Protein AF-A0A8I1RLX4-F1 (afdb_monomer)

Secondary structure (DSSP, 8-state):
---------SEEE-TTS-EEE-GGGS--SS-HHHHHHHHHHHTSHHHHHHHHHHHHHHHHHHHHHHHHHHHHHHHHTTSS-HHHHHHHHHHHHHHHHHHT-HHHHHHHHHHHHHHHTS-TT--S--HHHHHHHHHHHHHHHH-HHHHHHHHHHHHHHHHHHHHHHHHHHHHHHS----PPP-PPPPPP-

pLDDT: mean 81.99, std 16.0, range [35.72, 97.81]

Structure (mmCIF, N/CA/C/O backbone):
data_AF-A0A8I1RLX4-F1
#
_entry.id   AF-A0A8I1RLX4-F1
#
loop_
_atom_site.group_PDB
_atom_site.id
_atom_site.type_symbol
_atom_site.label_atom_id
_atom_site.label_alt_id
_atom_site.label_comp_id
_atom_site.label_asym_id
_atom_site.label_entity_id
_atom_site.label_seq_id
_atom_site.pdbx_PDB_ins_code
_atom_site.Cartn_x
_atom_site.Cartn_y
_atom_site.Cartn_z
_atom_site.occupancy
_atom_site.B_iso_or_equiv
_atom_site.auth_seq_id
_atom_site.auth_comp_id
_atom_site.auth_asym_id
_atom_site.auth_atom_id
_atom_site.pdbx_PDB_model_num
ATOM 1 N N . MET A 1 1 ? 28.819 -46.323 26.328 1.00 40.78 1 MET A N 1
ATOM 2 C CA . MET A 1 1 ? 29.145 -44.936 25.945 1.00 40.78 1 MET A CA 1
ATOM 3 C C . MET A 1 1 ? 28.024 -44.387 25.073 1.00 40.78 1 MET A C 1
ATOM 5 O O . MET A 1 1 ? 28.066 -44.595 23.867 1.00 40.78 1 MET A O 1
ATOM 9 N N . PRO A 1 2 ? 26.977 -43.780 25.650 1.00 35.72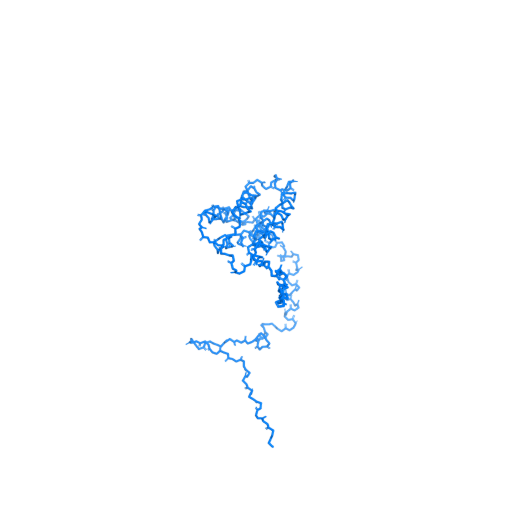 2 PRO A N 1
ATOM 10 C CA . PRO A 1 2 ? 26.036 -42.976 24.888 1.00 35.72 2 PRO A CA 1
ATOM 11 C C . PRO A 1 2 ? 26.499 -41.514 24.905 1.00 35.72 2 PRO A C 1
ATOM 13 O O . PRO A 1 2 ? 26.765 -40.957 25.968 1.00 35.72 2 PRO A O 1
ATOM 16 N N . GLY A 1 3 ? 26.645 -40.951 23.707 1.00 36.66 3 GLY A N 1
ATOM 17 C CA . GLY A 1 3 ? 27.154 -39.608 23.463 1.00 36.66 3 GLY A CA 1
ATOM 18 C C . GLY A 1 3 ? 26.350 -38.520 24.166 1.00 36.66 3 GLY A C 1
ATOM 19 O O . GLY A 1 3 ? 25.119 -38.565 24.243 1.00 36.66 3 GLY A O 1
ATOM 20 N N . GLU A 1 4 ? 27.097 -37.547 24.671 1.00 39.97 4 GLU A N 1
ATOM 21 C CA . GLU A 1 4 ? 26.618 -36.304 25.250 1.00 39.97 4 GLU A CA 1
ATOM 22 C C . GLU A 1 4 ? 25.692 -35.597 24.255 1.00 39.97 4 GLU A C 1
ATOM 24 O O . GLU A 1 4 ? 26.101 -35.141 23.187 1.00 39.97 4 GLU A O 1
ATOM 29 N N . ARG A 1 5 ? 24.406 -35.517 24.605 1.00 39.12 5 ARG A N 1
ATOM 30 C CA . ARG A 1 5 ? 23.501 -34.546 23.996 1.00 39.12 5 ARG A CA 1
ATOM 31 C C . ARG A 1 5 ? 23.905 -33.186 24.541 1.00 39.12 5 ARG A C 1
ATOM 33 O O . ARG A 1 5 ? 23.597 -32.877 25.688 1.00 39.12 5 ARG A O 1
ATOM 40 N N . ASN A 1 6 ? 24.613 -32.421 23.719 1.00 38.84 6 ASN A N 1
ATOM 41 C CA . ASN A 1 6 ? 24.927 -31.026 23.975 1.00 38.84 6 ASN A CA 1
ATOM 42 C C . ASN A 1 6 ? 23.599 -30.249 24.059 1.00 38.84 6 ASN A C 1
ATOM 44 O O . ASN A 1 6 ? 22.958 -29.975 23.044 1.00 38.84 6 ASN A O 1
ATOM 48 N N . GLN A 1 7 ? 23.124 -30.023 25.285 1.00 42.41 7 GLN A N 1
ATOM 49 C CA . GLN A 1 7 ? 21.950 -29.212 25.596 1.00 42.41 7 GLN A CA 1
ATOM 50 C C . GLN A 1 7 ? 22.369 -27.744 25.567 1.00 42.41 7 GLN A C 1
ATOM 52 O O . GLN A 1 7 ? 22.526 -27.125 26.611 1.00 42.41 7 GLN A O 1
ATOM 57 N N . ASP A 1 8 ? 22.570 -27.195 24.372 1.00 43.84 8 ASP A N 1
ATOM 58 C CA . ASP A 1 8 ? 22.750 -25.753 24.203 1.00 43.84 8 ASP A CA 1
ATOM 59 C C . ASP A 1 8 ? 21.394 -25.139 23.829 1.00 43.84 8 ASP A C 1
ATOM 61 O O . ASP A 1 8 ? 21.099 -24.798 22.682 1.00 43.84 8 ASP A O 1
ATOM 65 N N . ALA A 1 9 ? 20.487 -25.135 24.808 1.00 44.66 9 ALA A N 1
ATOM 66 C CA . ALA A 1 9 ? 19.156 -24.564 24.674 1.00 44.66 9 ALA A CA 1
ATOM 67 C C . ALA A 1 9 ? 19.211 -23.044 24.909 1.00 44.66 9 ALA A C 1
ATOM 69 O O . ALA A 1 9 ? 18.913 -22.555 25.990 1.00 44.66 9 ALA A O 1
ATOM 70 N N . GLY A 1 10 ? 19.549 -22.306 23.851 1.00 48.69 10 GLY A N 1
ATOM 71 C CA . GLY A 1 10 ? 18.685 -21.214 23.393 1.00 48.69 10 GLY A CA 1
ATOM 72 C C . GLY A 1 10 ? 18.678 -19.881 24.148 1.00 48.69 10 GLY A C 1
ATOM 73 O O . GLY A 1 10 ? 17.627 -19.247 24.181 1.00 48.69 10 GLY A O 1
ATOM 74 N N . GLU A 1 11 ? 19.811 -19.399 24.660 1.00 53.16 11 GLU A N 1
ATOM 75 C CA . GLU A 1 11 ? 19.980 -17.975 24.995 1.00 53.16 11 GLU A CA 1
ATOM 76 C C . GLU A 1 11 ? 21.195 -17.402 24.264 1.00 53.16 11 GLU A C 1
ATOM 78 O O . GLU A 1 11 ? 22.344 -17.544 24.682 1.00 53.16 11 GLU A O 1
ATOM 83 N N . ARG A 1 12 ? 20.958 -16.727 23.134 1.00 57.16 12 ARG A N 1
ATOM 84 C CA . ARG A 1 12 ? 22.023 -15.978 22.459 1.00 57.16 12 ARG A CA 1
ATOM 85 C C . ARG A 1 12 ? 22.148 -14.618 23.138 1.00 57.16 12 ARG A C 1
ATOM 87 O O . ARG A 1 12 ? 21.340 -13.726 22.874 1.00 57.16 12 ARG A O 1
ATOM 94 N N . LEU A 1 13 ? 23.143 -14.463 24.011 1.00 61.62 13 LEU A N 1
ATOM 95 C CA . LEU A 1 13 ? 23.475 -13.161 24.587 1.00 61.62 13 LEU A CA 1
ATOM 96 C C . LEU A 1 13 ? 24.024 -12.219 23.508 1.00 61.62 13 LEU A C 1
ATOM 98 O O . LEU A 1 13 ? 24.960 -12.538 22.773 1.00 61.62 13 LEU A O 1
ATOM 102 N N . LEU A 1 14 ? 23.427 -11.038 23.430 1.00 71.12 14 LEU A N 1
ATOM 103 C CA . LEU A 1 14 ? 23.900 -9.902 22.664 1.00 71.12 14 LEU A CA 1
ATOM 104 C C . LEU A 1 14 ? 25.072 -9.221 23.398 1.00 71.12 14 LEU A C 1
ATOM 106 O O . LEU A 1 14 ? 25.178 -9.316 24.623 1.00 71.12 14 LEU A O 1
ATOM 110 N N . PRO A 1 15 ? 25.932 -8.469 22.684 1.00 72.25 15 PRO A N 1
ATOM 111 C CA . PRO A 1 15 ? 27.113 -7.807 23.258 1.00 72.25 15 PRO A CA 1
ATOM 112 C C . PRO A 1 15 ? 26.820 -6.817 24.398 1.00 72.25 15 PRO A C 1
ATOM 114 O O . PRO A 1 15 ? 27.727 -6.422 25.122 1.00 72.25 15 PRO A O 1
ATOM 117 N N . ASN A 1 16 ? 25.564 -6.396 24.551 1.00 75.31 16 ASN A N 1
ATOM 118 C CA . ASN A 1 16 ? 25.091 -5.497 25.603 1.00 75.31 16 ASN A CA 1
ATOM 119 C C . ASN A 1 16 ? 24.530 -6.235 26.837 1.00 75.31 16 ASN A C 1
ATOM 121 O O . ASN A 1 16 ? 23.963 -5.589 27.715 1.00 75.31 16 ASN A O 1
ATOM 125 N N . GLY A 1 17 ? 24.644 -7.565 26.897 1.00 75.62 17 GLY A N 1
ATOM 126 C CA . GLY A 1 17 ? 24.129 -8.380 27.999 1.00 75.62 17 GLY A CA 1
ATOM 127 C C . GLY A 1 17 ? 22.640 -8.734 27.903 1.00 75.62 17 GLY A C 1
ATOM 128 O O . GLY A 1 17 ? 22.126 -9.390 28.804 1.00 75.62 17 GLY A O 1
ATOM 129 N N . ALA A 1 18 ? 21.936 -8.338 26.836 1.00 73.44 18 ALA A N 1
ATOM 130 C CA . ALA A 1 18 ? 20.559 -8.769 26.594 1.00 73.44 18 ALA A CA 1
ATOM 131 C C . ALA A 1 18 ? 20.530 -10.170 25.964 1.00 73.44 18 ALA A C 1
ATOM 133 O O . ALA A 1 18 ? 21.302 -10.442 25.051 1.00 73.44 18 ALA A O 1
ATOM 134 N N . ALA A 1 19 ? 19.631 -11.052 26.397 1.00 75.31 19 ALA A N 1
ATOM 135 C CA . ALA A 1 19 ? 19.450 -12.367 25.781 1.00 75.31 19 ALA A CA 1
ATOM 136 C C . ALA A 1 19 ? 18.321 -12.335 24.741 1.00 75.31 19 ALA A C 1
ATOM 138 O O . ALA A 1 19 ? 17.243 -11.795 25.001 1.00 75.31 19 ALA A O 1
ATOM 139 N N . ILE A 1 20 ? 18.551 -12.925 23.564 1.00 76.25 20 ILE A N 1
ATOM 140 C CA . ILE A 1 20 ? 17.462 -13.247 22.636 1.00 76.25 20 ILE A CA 1
ATOM 141 C C . ILE A 1 20 ? 16.772 -14.501 23.165 1.00 76.25 20 ILE A C 1
ATOM 143 O O . ILE A 1 20 ? 17.358 -15.584 23.154 1.00 76.25 20 ILE A O 1
ATOM 147 N N . ILE A 1 21 ? 15.530 -14.334 23.610 1.00 76.81 21 ILE A N 1
ATOM 148 C CA . ILE A 1 21 ? 14.678 -15.421 24.084 1.00 76.81 21 ILE A CA 1
ATOM 149 C C . ILE A 1 21 ? 13.987 -16.044 22.867 1.00 76.81 21 ILE A C 1
ATOM 151 O O . ILE A 1 21 ? 13.356 -15.334 22.080 1.00 76.81 21 ILE A O 1
ATOM 155 N N . ALA A 1 22 ? 14.110 -17.362 22.696 1.00 77.81 22 ALA A N 1
ATOM 156 C CA . ALA A 1 22 ? 13.351 -18.095 21.682 1.00 77.81 22 ALA A CA 1
ATOM 157 C C . ALA A 1 22 ? 11.836 -17.906 21.901 1.00 77.81 22 ALA A C 1
ATOM 159 O O . ALA A 1 22 ? 11.392 -17.741 23.037 1.00 77.81 22 ALA A O 1
ATOM 160 N N . ALA A 1 23 ? 11.029 -17.917 20.837 1.00 74.62 23 ALA A N 1
ATOM 161 C CA . ALA A 1 23 ? 9.599 -17.595 20.932 1.00 74.62 23 ALA A CA 1
ATOM 162 C C . AL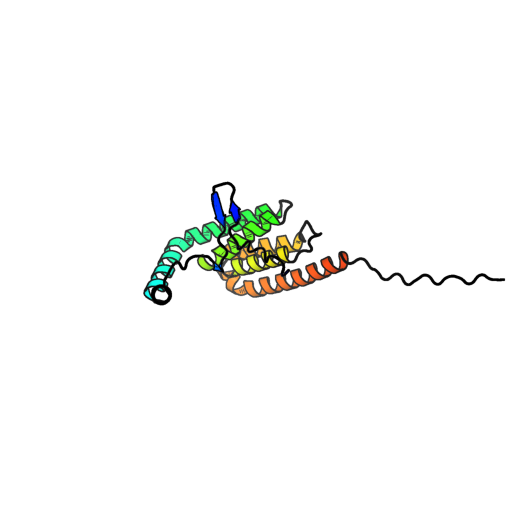A A 1 23 ? 8.855 -18.513 21.922 1.00 74.62 23 ALA A C 1
ATOM 164 O O . ALA A 1 23 ? 7.997 -18.057 22.673 1.00 74.62 23 ALA A O 1
ATOM 165 N N . GLU A 1 24 ? 9.245 -19.785 21.965 1.00 77.94 24 GLU A N 1
ATOM 166 C CA . GLU A 1 24 ? 8.772 -20.819 22.886 1.00 77.94 24 GLU A CA 1
ATOM 167 C C . GLU A 1 24 ? 9.139 -20.575 24.359 1.00 77.94 24 GLU A C 1
ATOM 169 O O . GLU A 1 24 ? 8.440 -21.053 25.250 1.00 77.94 24 GLU A O 1
ATOM 174 N N . ASN A 1 25 ? 10.196 -19.803 24.612 1.00 81.69 25 ASN A N 1
ATOM 175 C CA . ASN A 1 25 ? 10.686 -19.456 25.946 1.00 81.69 25 ASN A CA 1
ATOM 176 C C . ASN A 1 25 ? 10.258 -18.045 26.367 1.00 81.69 25 ASN A C 1
ATOM 178 O O . ASN A 1 25 ? 10.573 -17.603 27.473 1.00 81.69 25 ASN A O 1
ATOM 182 N N . CYS A 1 26 ? 9.559 -17.319 25.490 1.00 76.75 26 CYS A N 1
ATOM 183 C CA . CYS A 1 26 ? 9.062 -15.992 25.798 1.00 76.75 26 CYS A CA 1
ATOM 184 C C . CYS A 1 26 ? 8.010 -16.108 26.913 1.00 76.75 26 CYS A C 1
ATOM 186 O O . CYS A 1 26 ? 7.010 -16.816 26.739 1.00 76.75 26 CYS A O 1
ATOM 188 N N . PRO A 1 27 ? 8.211 -15.455 28.071 1.00 79.38 27 PRO A N 1
ATOM 189 C CA . PRO A 1 27 ? 7.268 -15.557 29.170 1.00 79.38 27 PRO A CA 1
ATOM 190 C C . PRO A 1 27 ? 5.904 -15.026 28.728 1.00 79.38 27 PRO A C 1
ATOM 192 O O . PRO A 1 27 ? 5.799 -13.968 28.103 1.00 79.38 27 PRO A O 1
ATOM 195 N N . ALA A 1 28 ? 4.845 -15.765 29.061 1.00 79.50 28 ALA A N 1
ATOM 196 C CA . ALA A 1 28 ? 3.489 -15.348 28.742 1.00 79.50 28 ALA A CA 1
ATOM 197 C C . ALA A 1 28 ? 3.195 -13.994 29.409 1.00 79.50 28 ALA A C 1
ATOM 199 O O . ALA A 1 28 ? 3.141 -13.896 30.633 1.00 79.50 28 ALA A O 1
ATOM 200 N N . LEU A 1 29 ? 2.993 -12.956 28.591 1.00 85.38 29 LEU A N 1
ATOM 201 C CA . LEU A 1 29 ? 2.698 -11.597 29.066 1.00 85.38 29 LEU A CA 1
ATOM 202 C C . LEU A 1 29 ? 1.330 -11.494 29.753 1.00 85.38 29 LEU A C 1
ATOM 204 O O . LEU A 1 29 ? 1.101 -10.571 30.527 1.00 85.38 29 LEU A O 1
ATOM 208 N N . LEU A 1 30 ? 0.421 -12.422 29.445 1.00 89.31 30 LEU A N 1
ATOM 209 C CA . LEU A 1 30 ? -0.923 -12.511 30.003 1.00 89.31 30 LEU A CA 1
ATOM 210 C C . LEU A 1 30 ? -1.235 -13.969 30.331 1.00 89.31 30 LEU A C 1
ATOM 212 O O . LEU A 1 30 ? -0.900 -14.881 29.568 1.00 89.31 30 LEU A O 1
ATOM 216 N N . THR A 1 31 ? -1.954 -14.195 31.425 1.00 91.88 31 THR A N 1
ATOM 217 C CA . THR A 1 31 ? -2.560 -15.500 31.697 1.00 91.88 31 THR A CA 1
ATOM 218 C C . THR A 1 31 ? -3.626 -15.835 30.642 1.00 91.88 31 THR A C 1
ATOM 220 O O . THR A 1 31 ? -4.195 -14.937 30.013 1.00 91.88 31 THR A O 1
ATOM 223 N N . PRO A 1 32 ? -4.004 -17.118 30.466 1.00 90.94 32 PRO A N 1
ATOM 224 C CA . PRO A 1 32 ? -5.066 -17.489 29.527 1.00 90.94 32 PRO A CA 1
ATOM 225 C C . PRO A 1 32 ? -6.409 -16.790 29.792 1.00 90.94 32 PRO A C 1
ATOM 227 O O . PRO A 1 32 ? -7.178 -16.544 28.863 1.00 90.94 32 PRO A O 1
ATOM 230 N N . ALA A 1 33 ? -6.717 -16.476 31.054 1.00 91.38 33 ALA A N 1
ATOM 231 C CA . ALA A 1 33 ? -7.931 -15.751 31.417 1.00 91.38 33 ALA A CA 1
ATOM 232 C C . ALA A 1 33 ? -7.850 -14.270 31.017 1.00 91.38 33 ALA A C 1
ATOM 234 O O . ALA A 1 33 ? -8.783 -13.758 30.395 1.00 91.38 33 ALA A O 1
ATOM 235 N N . GLU A 1 34 ? -6.725 -13.612 31.300 1.00 93.81 34 GLU A N 1
ATOM 236 C CA . GLU A 1 34 ? -6.478 -12.221 30.907 1.00 93.81 34 GLU A CA 1
ATOM 237 C C . GLU A 1 34 ? -6.428 -12.066 29.389 1.00 93.81 34 GLU A C 1
ATOM 239 O O . GLU A 1 34 ? -7.037 -11.145 28.856 1.00 93.81 34 GLU A O 1
ATOM 244 N N . ALA A 1 35 ? -5.801 -13.002 28.673 1.00 92.06 35 ALA A N 1
ATOM 245 C CA . ALA A 1 35 ? -5.772 -13.005 27.214 1.00 92.06 35 ALA A CA 1
ATOM 246 C C . ALA A 1 35 ? -7.186 -13.092 26.617 1.00 92.06 35 ALA A C 1
ATOM 248 O O . ALA A 1 35 ? -7.522 -12.339 25.702 1.00 92.06 35 ALA A O 1
ATOM 249 N N . ARG A 1 36 ? -8.056 -13.960 27.161 1.00 92.94 36 ARG A N 1
ATOM 250 C CA . ARG A 1 36 ? -9.467 -14.042 26.738 1.00 92.94 36 ARG A CA 1
ATOM 251 C C . ARG A 1 36 ? -10.228 -12.752 27.023 1.00 92.94 36 ARG A C 1
ATOM 253 O O . ARG A 1 36 ? -10.984 -12.297 26.166 1.00 92.94 36 ARG A O 1
ATOM 260 N N . HIS A 1 37 ? -10.032 -12.172 28.205 1.00 93.25 37 HIS A N 1
ATOM 261 C CA . HIS A 1 37 ? -10.670 -10.914 28.582 1.00 93.25 37 HIS A CA 1
ATOM 262 C C . HIS A 1 37 ? -10.211 -9.760 27.680 1.00 93.25 37 HIS A C 1
ATOM 264 O O . HIS A 1 37 ? -11.037 -9.051 27.110 1.00 93.25 37 HIS A O 1
ATOM 270 N N . PHE A 1 38 ? -8.905 -9.628 27.462 1.00 92.62 38 PHE A N 1
ATOM 271 C CA . PHE A 1 38 ? -8.319 -8.627 26.579 1.00 92.62 38 PHE A CA 1
ATOM 272 C C . PHE A 1 38 ? -8.796 -8.791 25.129 1.00 92.62 38 PHE A C 1
ATOM 274 O O . PHE A 1 38 ? -9.231 -7.825 24.506 1.00 92.62 38 PHE A O 1
ATOM 281 N N . ALA A 1 39 ? -8.836 -10.021 24.611 1.00 91.56 39 ALA A N 1
ATOM 282 C CA . ALA A 1 39 ? -9.390 -10.304 23.288 1.00 91.56 39 ALA A CA 1
ATOM 283 C C . ALA A 1 39 ? -10.892 -9.975 23.182 1.00 91.56 39 ALA A C 1
ATOM 285 O O . ALA A 1 39 ? -11.374 -9.637 22.101 1.00 91.56 39 ALA A O 1
ATOM 286 N N . ALA A 1 40 ? -11.659 -10.086 24.271 1.00 93.38 40 ALA A N 1
ATOM 287 C CA . ALA A 1 40 ? -13.051 -9.640 24.307 1.00 93.38 40 ALA A CA 1
ATOM 288 C C . ALA A 1 40 ? -13.156 -8.105 24.308 1.00 93.38 40 ALA A C 1
ATOM 290 O O . ALA A 1 40 ? -13.987 -7.558 23.588 1.00 93.38 40 ALA A O 1
ATOM 291 N N . LEU A 1 41 ? -12.277 -7.406 25.038 1.00 93.25 41 LEU A N 1
ATOM 292 C CA . LEU A 1 41 ? -12.199 -5.942 25.020 1.00 93.25 41 LEU A CA 1
ATOM 293 C C . LEU A 1 41 ? -11.845 -5.405 23.630 1.00 93.25 41 LEU A C 1
ATOM 295 O O . LEU A 1 41 ? -12.508 -4.484 23.158 1.00 93.25 41 LEU A O 1
ATOM 299 N N . LEU A 1 42 ? -10.857 -5.996 22.951 1.00 91.56 42 LEU A N 1
ATOM 300 C CA . LEU A 1 42 ? -10.466 -5.602 21.591 1.00 91.56 42 LEU A CA 1
ATOM 301 C C . LEU A 1 42 ? -11.594 -5.794 20.570 1.00 91.56 42 LEU A C 1
ATOM 303 O O . LEU A 1 42 ? -11.726 -4.997 19.648 1.00 91.56 42 LEU A O 1
ATOM 307 N N . ARG A 1 43 ? -12.429 -6.823 20.753 1.00 93.25 43 ARG A N 1
ATOM 308 C CA . ARG A 1 43 ? -13.597 -7.100 19.900 1.00 93.25 43 ARG A CA 1
ATOM 309 C C . ARG A 1 43 ? -14.857 -6.343 20.322 1.00 93.25 43 ARG A C 1
ATOM 311 O O . ARG A 1 43 ? -15.902 -6.520 19.703 1.00 93.25 43 ARG A O 1
ATOM 318 N N . SER A 1 44 ? -14.790 -5.540 21.383 1.00 94.88 44 SER A N 1
ATOM 319 C CA . SER A 1 44 ? -15.946 -4.782 21.850 1.00 94.88 44 SER A CA 1
ATOM 320 C C . SER A 1 44 ? -16.284 -3.642 20.894 1.00 94.88 44 SER A C 1
ATOM 322 O O . SER A 1 44 ? -15.406 -2.977 20.343 1.00 94.88 44 SER A O 1
ATOM 324 N N . GLU A 1 45 ? -17.575 -3.355 20.778 1.00 94.00 45 GLU A N 1
ATOM 325 C CA . GLU A 1 45 ? -18.079 -2.231 19.989 1.00 94.00 45 GLU A CA 1
ATOM 326 C C . GLU A 1 45 ? -17.483 -0.889 20.448 1.00 94.00 45 GLU A C 1
ATOM 328 O O . GLU A 1 45 ? -17.106 -0.044 19.641 1.00 94.00 45 GLU A O 1
ATOM 333 N N . ALA A 1 46 ? -17.292 -0.720 21.759 1.00 91.94 46 ALA A N 1
ATOM 334 C CA . ALA A 1 46 ? -16.644 0.462 22.316 1.00 91.94 46 ALA A CA 1
ATOM 335 C C . ALA A 1 46 ? -15.182 0.613 21.855 1.00 91.94 46 ALA A C 1
ATOM 337 O O . ALA A 1 46 ? -14.724 1.733 21.626 1.00 91.94 46 ALA A O 1
ATOM 338 N N . ALA A 1 47 ? -14.432 -0.487 21.724 1.00 91.12 47 ALA A N 1
ATOM 339 C CA . ALA A 1 47 ? -13.076 -0.446 21.183 1.00 91.12 47 ALA A CA 1
ATOM 340 C C . ALA A 1 47 ? -13.077 -0.104 19.688 1.00 91.12 47 ALA A C 1
ATOM 342 O O . ALA A 1 47 ? -12.290 0.751 19.281 1.00 91.12 47 ALA A O 1
ATOM 343 N N . ARG A 1 48 ? -14.002 -0.684 18.909 1.00 90.06 48 ARG A N 1
ATOM 344 C CA . ARG A 1 48 ? -14.196 -0.360 17.488 1.00 90.06 48 ARG A CA 1
ATOM 345 C C . ARG A 1 48 ? -14.471 1.131 17.285 1.00 90.06 48 ARG A C 1
ATOM 347 O O . ARG A 1 48 ? -13.702 1.794 16.597 1.00 90.06 48 ARG A O 1
ATOM 354 N N . MET A 1 49 ? -15.481 1.679 17.967 1.00 91.75 49 MET A N 1
ATOM 355 C CA . MET A 1 49 ? -15.834 3.102 17.868 1.00 91.75 49 MET A CA 1
ATOM 356 C C . MET A 1 49 ? -14.682 4.025 18.278 1.00 91.75 49 MET A C 1
ATOM 358 O O . MET A 1 49 ? -14.439 5.042 17.633 1.00 91.75 49 MET A O 1
ATOM 362 N N . ARG A 1 50 ? -13.940 3.687 19.343 1.00 90.56 50 ARG A N 1
ATOM 363 C CA . ARG A 1 50 ? -12.753 4.466 19.733 1.00 90.56 50 ARG A CA 1
ATOM 364 C C . ARG A 1 50 ? -11.688 4.454 18.641 1.00 90.56 50 ARG A C 1
ATOM 366 O O . ARG A 1 50 ? -11.142 5.511 18.340 1.00 90.56 50 ARG A O 1
ATOM 373 N N . GLY A 1 51 ? -11.412 3.289 18.055 1.00 87.06 51 GLY A N 1
ATOM 374 C CA . GLY A 1 51 ? -10.478 3.158 16.938 1.00 87.06 51 GLY A CA 1
ATOM 375 C C . GLY A 1 51 ? -10.903 4.007 15.741 1.00 87.06 51 GLY A C 1
ATOM 376 O O . GLY A 1 51 ? -10.115 4.812 15.252 1.00 87.06 51 GLY A O 1
ATOM 377 N N . GLU A 1 52 ? -12.167 3.903 15.335 1.00 87.19 52 GLU A N 1
ATOM 378 C CA . GLU A 1 52 ? -12.733 4.675 14.222 1.00 87.19 52 GLU A CA 1
ATOM 379 C C . GLU A 1 52 ? -12.653 6.182 14.461 1.00 87.19 52 GLU A C 1
ATOM 381 O O . GLU A 1 52 ? -12.219 6.915 13.576 1.00 87.19 52 GLU A O 1
ATOM 386 N N . ASN A 1 53 ? -12.974 6.649 15.670 1.00 89.19 53 ASN A N 1
ATOM 387 C CA . ASN A 1 53 ? -12.879 8.066 16.021 1.00 89.19 53 ASN A CA 1
ATOM 388 C C . ASN A 1 53 ? -11.437 8.585 15.967 1.00 89.19 53 ASN A C 1
ATOM 390 O O . ASN A 1 53 ? -11.200 9.693 15.489 1.00 89.19 53 ASN A O 1
ATOM 394 N N . ILE A 1 54 ? -10.465 7.794 16.436 1.00 88.94 54 ILE A N 1
ATOM 395 C CA . ILE A 1 54 ? -9.045 8.164 16.373 1.00 88.94 54 ILE A CA 1
ATOM 396 C C . ILE A 1 54 ? -8.580 8.243 14.917 1.00 88.94 54 ILE A C 1
ATOM 398 O O . ILE A 1 54 ? -7.942 9.225 14.538 1.00 88.94 54 ILE A O 1
ATOM 402 N N . VAL A 1 55 ? -8.917 7.244 14.096 1.00 85.06 55 VAL A N 1
ATOM 403 C CA . VAL A 1 55 ? -8.560 7.228 12.669 1.00 85.06 55 VAL A CA 1
ATOM 404 C C . VAL A 1 55 ? -9.210 8.403 11.943 1.00 85.06 55 VAL A C 1
ATOM 406 O O . VAL A 1 55 ? -8.521 9.139 11.240 1.00 85.06 55 VAL A O 1
ATOM 409 N N . ALA A 1 56 ? -10.500 8.654 12.173 1.00 84.88 56 ALA A N 1
ATOM 410 C CA . ALA A 1 56 ? -11.216 9.783 11.588 1.00 84.88 56 ALA A CA 1
ATOM 411 C C . ALA A 1 56 ? -10.575 11.128 11.968 1.00 84.88 56 ALA A C 1
ATOM 413 O O . ALA A 1 56 ? -10.345 11.965 11.096 1.00 84.88 56 ALA A O 1
ATOM 414 N N . ALA A 1 57 ? -10.199 11.308 13.239 1.00 88.81 57 ALA A N 1
ATOM 415 C CA . ALA A 1 57 ? -9.523 12.515 13.719 1.00 88.81 57 ALA A CA 1
ATOM 416 C C . ALA A 1 57 ? -8.123 12.720 13.109 1.00 88.81 57 ALA A C 1
ATOM 418 O O . ALA A 1 57 ? -7.608 13.837 13.106 1.00 88.81 57 ALA A O 1
ATOM 419 N N . ARG A 1 58 ? -7.493 11.655 12.600 1.00 90.00 58 ARG A N 1
ATOM 420 C CA . ARG A 1 58 ? -6.157 11.683 11.982 1.00 90.00 58 ARG A CA 1
ATOM 421 C C . ARG A 1 58 ? -6.179 11.531 10.466 1.00 90.00 58 ARG A C 1
ATOM 423 O O . ARG A 1 58 ? -5.113 11.575 9.859 1.00 90.00 58 ARG A O 1
ATOM 430 N N . LYS A 1 59 ? -7.356 11.394 9.848 1.00 88.38 59 LYS A N 1
ATOM 431 C CA . LYS A 1 59 ? -7.502 11.080 8.420 1.00 88.38 59 LYS A CA 1
ATOM 432 C C . LYS A 1 59 ? -6.711 12.035 7.527 1.00 88.38 59 LYS A C 1
ATOM 434 O O . LYS A 1 59 ? -5.991 11.575 6.655 1.00 88.38 59 LYS A O 1
ATOM 439 N N . GLN A 1 60 ? -6.784 13.340 7.788 1.00 90.44 60 GLN A N 1
ATOM 440 C CA . GLN A 1 60 ? -6.050 14.338 7.006 1.00 90.44 60 GLN A CA 1
ATOM 441 C C . GLN A 1 60 ? -4.529 14.150 7.105 1.00 90.44 60 GLN A C 1
ATOM 443 O O . GLN A 1 60 ? -3.854 14.087 6.083 1.00 90.44 60 GLN A O 1
ATOM 448 N N . SER A 1 61 ? -3.994 13.983 8.318 1.00 93.69 61 SER A N 1
ATOM 449 C CA . SER A 1 61 ? -2.561 13.741 8.523 1.00 93.69 61 SER A CA 1
ATOM 450 C C . SER A 1 61 ? -2.098 12.417 7.908 1.00 93.69 61 SER A C 1
ATOM 452 O O . SER A 1 61 ? -0.984 12.332 7.406 1.00 93.69 61 SER A O 1
ATOM 454 N N . LEU A 1 62 ? -2.949 11.385 7.917 1.00 92.56 62 LEU A N 1
ATOM 455 C CA . LEU A 1 62 ? -2.671 10.109 7.250 1.00 92.56 62 LEU A CA 1
ATOM 456 C C . LEU A 1 62 ? -2.637 10.267 5.725 1.00 92.56 62 LEU A C 1
ATOM 458 O O . LEU A 1 62 ? -1.734 9.742 5.082 1.00 92.56 62 LEU A O 1
ATOM 462 N N . THR A 1 63 ? -3.577 11.020 5.149 1.00 94.12 63 THR A N 1
ATOM 463 C CA . THR A 1 63 ? -3.571 11.357 3.718 1.00 94.12 63 THR A CA 1
ATOM 464 C C . THR A 1 63 ? -2.307 12.123 3.337 1.00 94.12 63 THR A C 1
ATOM 466 O O . THR A 1 63 ? -1.659 11.779 2.353 1.00 94.12 63 THR A O 1
ATOM 469 N N . GLU A 1 64 ? -1.917 13.125 4.123 1.00 96.31 64 GLU A N 1
ATOM 470 C CA . GLU A 1 64 ? -0.686 13.892 3.901 1.00 96.31 64 GLU A CA 1
ATOM 471 C C . GLU A 1 64 ? 0.564 13.013 3.991 1.00 96.31 64 GLU A C 1
ATOM 473 O O . GLU A 1 64 ? 1.440 13.126 3.136 1.00 96.31 64 GLU A O 1
ATOM 478 N N . ALA A 1 65 ? 0.622 12.094 4.959 1.00 96.50 65 ALA A N 1
ATOM 479 C CA . ALA A 1 65 ? 1.711 11.127 5.066 1.00 96.50 65 ALA A CA 1
ATOM 480 C C . ALA A 1 65 ? 1.797 10.235 3.816 1.00 96.50 65 ALA A C 1
ATOM 482 O O . ALA A 1 65 ? 2.867 10.118 3.226 1.00 96.50 65 ALA A O 1
ATOM 483 N N . VAL A 1 66 ? 0.669 9.684 3.348 1.00 97.00 66 VAL A N 1
ATOM 484 C CA . VAL A 1 66 ? 0.626 8.885 2.110 1.00 97.00 66 VAL A CA 1
ATOM 485 C C . VAL A 1 66 ? 1.091 9.706 0.906 1.00 97.00 66 VAL A C 1
ATOM 487 O O . VAL A 1 66 ? 1.875 9.213 0.103 1.00 97.00 66 VAL A O 1
ATOM 490 N N . LEU A 1 67 ? 0.660 10.963 0.773 1.00 97.50 67 LEU A N 1
ATOM 491 C CA . LEU A 1 67 ? 1.099 11.839 -0.321 1.00 97.50 67 LEU A CA 1
ATOM 492 C C . LEU A 1 67 ? 2.592 12.198 -0.234 1.00 97.50 67 LEU A C 1
ATOM 494 O O . LEU A 1 67 ? 3.250 12.346 -1.269 1.00 97.50 67 LEU A O 1
ATOM 498 N N . GLY A 1 68 ? 3.133 12.311 0.980 1.00 97.62 68 GLY A N 1
ATOM 499 C CA . GLY A 1 68 ? 4.566 12.447 1.227 1.00 97.62 68 GLY A CA 1
ATOM 500 C C . GLY A 1 68 ? 5.341 11.234 0.718 1.00 97.62 68 GLY A C 1
ATOM 501 O O . GLY A 1 68 ? 6.284 11.393 -0.056 1.00 97.62 68 GLY A O 1
ATOM 502 N N . GLU A 1 69 ? 4.885 10.027 1.054 1.00 97.81 69 GLU A N 1
ATOM 503 C CA . GLU A 1 69 ? 5.485 8.781 0.565 1.00 97.81 69 GLU A CA 1
ATOM 504 C C . GLU A 1 69 ? 5.346 8.618 -0.955 1.00 97.81 69 GLU A C 1
ATOM 506 O O . GLU A 1 69 ? 6.288 8.190 -1.614 1.00 97.81 69 GLU A O 1
ATOM 511 N N . VAL A 1 70 ? 4.216 9.021 -1.548 1.00 97.25 70 VAL A N 1
ATOM 512 C CA . VAL A 1 70 ? 4.039 9.062 -3.014 1.00 97.25 70 VAL A CA 1
ATOM 513 C C . VAL A 1 70 ? 5.064 9.985 -3.660 1.00 97.25 70 VAL A C 1
ATOM 515 O O . VAL A 1 70 ? 5.664 9.628 -4.670 1.00 97.25 70 VAL A O 1
ATOM 518 N N . SER A 1 71 ? 5.293 11.156 -3.069 1.00 96.50 71 SER A N 1
ATOM 519 C CA . SER A 1 71 ? 6.306 12.087 -3.564 1.00 96.50 71 SER A CA 1
ATOM 520 C C . SER A 1 71 ? 7.702 11.470 -3.431 1.00 96.50 71 SER A C 1
ATOM 522 O O . SER A 1 71 ? 8.481 11.520 -4.377 1.00 96.50 71 SER A O 1
ATOM 524 N N . GLY A 1 72 ? 8.012 10.824 -2.302 1.00 95.56 72 GLY A N 1
ATOM 525 C CA . GLY A 1 72 ? 9.261 10.080 -2.113 1.00 95.56 72 GLY A CA 1
ATOM 526 C C . GLY A 1 72 ? 9.456 8.981 -3.160 1.00 95.56 72 GLY A C 1
ATOM 527 O O . GLY A 1 72 ? 10.520 8.889 -3.770 1.00 95.56 72 GLY A O 1
ATOM 528 N N . LEU A 1 73 ? 8.402 8.218 -3.454 1.00 95.31 73 LEU A N 1
ATOM 529 C CA . LEU A 1 73 ? 8.388 7.183 -4.484 1.00 95.31 73 LEU A CA 1
ATOM 530 C C . LEU A 1 73 ? 8.646 7.755 -5.890 1.00 95.31 73 LEU A C 1
ATOM 532 O O . LEU A 1 73 ? 9.424 7.184 -6.654 1.00 95.31 73 LEU A O 1
ATOM 536 N N . GLU A 1 74 ? 8.030 8.893 -6.219 1.00 94.69 74 GLU A N 1
ATOM 537 C CA . GLU A 1 74 ? 8.234 9.606 -7.487 1.00 94.69 74 GLU A CA 1
ATOM 538 C C . GLU A 1 74 ? 9.685 10.061 -7.672 1.00 94.69 74 GLU A C 1
ATOM 540 O O . GLU A 1 74 ? 10.195 9.984 -8.784 1.00 94.69 74 GLU A O 1
ATOM 545 N N . HIS A 1 75 ? 10.370 10.464 -6.599 1.00 92.50 75 HIS A N 1
ATOM 546 C CA . HIS A 1 75 ? 11.798 10.795 -6.647 1.00 92.50 75 HIS A CA 1
ATOM 547 C C . HIS A 1 75 ? 12.682 9.540 -6.679 1.00 92.50 75 HIS A C 1
ATOM 549 O O . HIS A 1 75 ? 13.706 9.515 -7.360 1.00 92.50 75 HIS A O 1
ATOM 555 N N . ALA A 1 76 ? 12.302 8.491 -5.946 1.00 90.25 76 ALA A N 1
ATOM 556 C CA . ALA A 1 76 ? 13.070 7.254 -5.839 1.00 90.25 76 ALA A CA 1
ATOM 557 C C . ALA A 1 76 ? 13.133 6.477 -7.160 1.00 90.25 76 ALA A C 1
ATOM 559 O O . ALA A 1 76 ? 14.114 5.780 -7.394 1.00 90.25 76 ALA A O 1
ATOM 560 N N . LYS A 1 77 ? 12.132 6.610 -8.039 1.00 86.38 77 LYS A N 1
ATOM 561 C CA . LYS A 1 77 ? 12.126 5.940 -9.352 1.00 86.38 77 LYS A CA 1
ATOM 562 C C . LYS A 1 77 ? 13.278 6.376 -10.263 1.00 86.38 77 LYS A C 1
ATOM 564 O O . LYS A 1 77 ? 13.710 5.597 -11.105 1.00 86.38 77 LYS A O 1
ATOM 569 N N . ASP A 1 78 ? 13.766 7.601 -10.075 1.00 83.62 78 ASP A N 1
ATOM 570 C CA . ASP A 1 78 ? 14.856 8.181 -10.861 1.00 83.62 78 ASP A CA 1
ATOM 571 C C . ASP A 1 78 ? 16.228 7.909 -10.209 1.00 83.62 78 ASP A C 1
ATOM 573 O O . ASP A 1 78 ? 17.276 8.190 -10.793 1.00 83.62 78 ASP A O 1
ATOM 577 N N . GLN A 1 79 ? 16.238 7.341 -8.998 1.00 76.88 79 GLN A N 1
ATOM 578 C CA . GLN A 1 79 ? 17.438 6.932 -8.279 1.00 76.88 79 GLN A CA 1
ATOM 579 C C . GLN A 1 79 ? 17.680 5.439 -8.526 1.00 76.88 79 GLN A C 1
ATOM 581 O O . GLN A 1 79 ? 16.807 4.604 -8.303 1.00 76.88 79 GLN A O 1
ATOM 586 N N . SER A 1 80 ? 18.877 5.076 -8.987 1.00 60.56 80 SER A N 1
ATOM 587 C CA . SER A 1 80 ? 19.232 3.679 -9.254 1.00 60.56 80 SER A CA 1
ATOM 588 C C . SER A 1 80 ? 19.210 2.844 -7.964 1.00 60.56 80 SER A C 1
ATOM 590 O O . SER A 1 80 ? 20.181 2.839 -7.210 1.00 60.56 80 SER A O 1
ATOM 592 N N . GLY A 1 81 ? 18.112 2.130 -7.696 1.00 70.94 81 GLY A N 1
ATOM 593 C CA . GLY A 1 81 ? 18.041 1.147 -6.611 1.00 70.94 81 GLY A CA 1
ATOM 594 C C . GLY A 1 81 ? 16.625 0.738 -6.193 1.00 70.94 81 GLY A C 1
ATOM 595 O O . GLY A 1 81 ? 15.768 1.570 -5.908 1.00 70.94 81 GLY A O 1
ATOM 596 N N . THR A 1 82 ? 16.397 -0.570 -6.052 1.00 83.38 82 THR A N 1
ATOM 597 C CA . THR A 1 82 ? 15.110 -1.151 -5.617 1.00 83.38 82 THR A CA 1
ATOM 598 C C . THR A 1 82 ? 14.756 -0.842 -4.163 1.00 83.38 82 THR A C 1
ATOM 600 O O . THR A 1 82 ? 13.580 -0.813 -3.812 1.00 83.38 82 THR A O 1
ATOM 603 N N . LYS A 1 83 ? 15.751 -0.576 -3.309 1.00 88.00 83 LYS A N 1
ATOM 604 C CA . LYS A 1 83 ? 15.554 -0.379 -1.865 1.00 88.00 83 LYS A CA 1
ATOM 605 C C . LYS A 1 83 ? 14.664 0.824 -1.539 1.00 88.00 83 LYS A C 1
ATOM 607 O O . LYS A 1 83 ? 13.779 0.711 -0.697 1.00 88.00 83 LYS A O 1
ATOM 612 N N . HIS A 1 84 ? 14.904 1.964 -2.185 1.00 90.31 84 HIS A N 1
ATOM 613 C CA . HIS A 1 84 ? 14.132 3.185 -1.931 1.00 90.31 84 HIS A CA 1
ATOM 614 C C . HIS A 1 84 ? 12.717 3.084 -2.505 1.00 90.31 84 HIS A C 1
ATOM 616 O O . HIS A 1 84 ? 11.760 3.451 -1.828 1.00 90.31 84 HIS A O 1
ATOM 622 N N . LEU A 1 85 ? 12.579 2.496 -3.700 1.00 91.81 85 LEU A N 1
ATOM 623 C CA . LEU A 1 85 ? 11.279 2.166 -4.287 1.00 91.81 85 LEU A CA 1
ATOM 624 C C . LEU A 1 85 ? 10.451 1.274 -3.357 1.00 91.81 85 LEU A C 1
ATOM 626 O O . LEU A 1 85 ? 9.295 1.580 -3.072 1.00 91.81 85 LEU A O 1
ATOM 630 N N . TYR A 1 86 ? 11.060 0.197 -2.855 1.00 93.62 86 TYR A N 1
ATOM 631 C CA . TYR A 1 86 ? 10.392 -0.738 -1.961 1.00 93.62 86 TYR A CA 1
ATOM 632 C C . TYR A 1 86 ? 9.980 -0.070 -0.649 1.00 93.62 86 TYR A C 1
ATOM 634 O O . TYR A 1 86 ? 8.847 -0.253 -0.219 1.00 93.62 86 TYR A O 1
ATOM 642 N N . ALA A 1 87 ? 10.860 0.727 -0.032 1.00 95.06 87 ALA A N 1
ATOM 643 C CA . ALA A 1 87 ? 10.567 1.407 1.229 1.00 95.06 87 ALA A CA 1
ATOM 644 C C . ALA A 1 87 ? 9.322 2.302 1.122 1.00 95.06 87 ALA A C 1
ATOM 646 O O . ALA A 1 87 ? 8.373 2.115 1.880 1.00 95.06 87 ALA A O 1
ATOM 647 N N . HIS A 1 88 ? 9.275 3.198 0.132 1.00 97.00 88 HIS A N 1
ATOM 648 C CA . HIS A 1 88 ? 8.124 4.087 -0.047 1.00 97.00 88 HIS A CA 1
ATOM 649 C C . HIS A 1 88 ? 6.848 3.319 -0.424 1.00 97.00 88 HIS A C 1
ATOM 651 O O . HIS A 1 88 ? 5.779 3.581 0.126 1.00 97.00 88 HIS A O 1
ATOM 657 N N . ALA A 1 89 ? 6.935 2.322 -1.313 1.00 96.69 89 ALA A N 1
ATOM 658 C CA . ALA A 1 89 ? 5.781 1.491 -1.664 1.00 96.69 89 ALA A CA 1
ATOM 659 C C . ALA A 1 89 ? 5.227 0.719 -0.447 1.00 96.69 89 ALA A C 1
ATOM 661 O O . ALA A 1 89 ? 4.010 0.611 -0.270 1.00 96.69 89 ALA A O 1
ATOM 662 N N . HIS A 1 90 ? 6.111 0.234 0.426 1.00 96.88 90 HIS A N 1
ATOM 663 C CA . HIS A 1 90 ? 5.744 -0.494 1.636 1.00 96.88 90 HIS A CA 1
ATOM 664 C C . HIS A 1 90 ? 5.007 0.393 2.646 1.00 96.88 90 HIS A C 1
ATOM 666 O O . HIS A 1 90 ? 3.985 -0.032 3.195 1.00 96.88 90 HIS A O 1
ATOM 672 N N . GLU A 1 91 ? 5.478 1.624 2.855 1.00 97.69 91 GLU A N 1
ATOM 673 C CA . GLU A 1 91 ? 4.814 2.596 3.732 1.00 97.69 91 GLU A CA 1
ATOM 674 C C . GLU A 1 91 ? 3.447 3.016 3.175 1.00 97.69 91 GLU A C 1
ATOM 676 O O . GLU A 1 91 ? 2.446 2.986 3.898 1.00 97.69 91 GLU A O 1
ATOM 681 N N . ILE A 1 92 ? 3.349 3.296 1.866 1.00 97.81 92 ILE A N 1
ATOM 682 C CA . ILE A 1 92 ? 2.066 3.600 1.204 1.00 97.81 92 ILE A CA 1
ATOM 683 C C . ILE A 1 92 ? 1.073 2.460 1.425 1.00 97.81 92 ILE A C 1
ATOM 685 O O . ILE A 1 92 ? -0.067 2.708 1.820 1.00 97.81 92 ILE A O 1
ATOM 689 N N . ARG A 1 93 ? 1.496 1.207 1.228 1.00 96.06 93 ARG A N 1
ATOM 690 C CA . ARG A 1 93 ? 0.656 0.028 1.477 1.00 96.06 93 ARG A CA 1
ATOM 691 C C . ARG A 1 93 ? 0.117 -0.007 2.911 1.00 96.06 93 ARG A C 1
ATOM 693 O O . ARG A 1 93 ? -1.062 -0.303 3.099 1.00 96.06 93 ARG A O 1
ATOM 700 N N . GLY A 1 94 ? 0.959 0.276 3.906 1.00 93.75 94 GLY A N 1
ATOM 701 C CA . GLY A 1 94 ? 0.578 0.239 5.321 1.00 93.75 94 GLY A CA 1
ATOM 702 C C . GLY A 1 94 ? -0.371 1.368 5.734 1.00 93.75 94 GLY A C 1
ATOM 703 O O . GLY A 1 94 ? -1.302 1.149 6.510 1.00 93.75 94 GLY A O 1
ATOM 704 N N . LEU A 1 95 ? -0.168 2.570 5.194 1.00 94.56 95 LEU A N 1
ATOM 705 C CA . LEU A 1 95 ? -0.897 3.774 5.605 1.00 94.56 95 LEU A CA 1
ATOM 706 C C . LEU A 1 95 ? -2.186 4.012 4.808 1.00 94.56 95 LEU A C 1
ATOM 708 O O . LEU A 1 95 ? -3.171 4.515 5.357 1.00 94.56 95 LEU A O 1
ATOM 712 N N . ALA A 1 96 ? -2.216 3.634 3.528 1.00 94.12 96 ALA A N 1
ATOM 713 C CA . ALA A 1 96 ? -3.293 3.999 2.608 1.00 94.12 96 ALA A CA 1
ATOM 714 C C . ALA A 1 96 ? -4.673 3.483 3.038 1.00 94.12 96 ALA A C 1
ATOM 716 O O . ALA A 1 96 ? -5.669 4.186 2.867 1.00 94.12 96 ALA A O 1
ATOM 717 N N . GLY A 1 97 ? -4.748 2.298 3.653 1.00 90.00 97 GLY A N 1
ATOM 718 C CA . GLY A 1 97 ? -6.008 1.764 4.177 1.00 90.00 97 GLY A CA 1
ATOM 719 C C . GLY A 1 97 ? -6.628 2.664 5.250 1.00 90.00 97 GLY A C 1
ATOM 720 O O . GLY A 1 97 ? -7.824 2.944 5.209 1.00 90.00 97 GLY A O 1
ATOM 721 N N . MET A 1 98 ? -5.806 3.192 6.162 1.00 89.56 98 MET A N 1
ATOM 722 C CA . MET A 1 98 ? -6.265 4.085 7.233 1.00 89.56 98 MET A CA 1
ATOM 723 C C . MET A 1 98 ? -6.612 5.489 6.717 1.00 89.56 98 MET A C 1
ATOM 725 O O . MET A 1 98 ? -7.489 6.148 7.271 1.00 89.56 98 MET A O 1
ATOM 729 N N . ALA A 1 99 ? -5.966 5.938 5.637 1.00 90.75 99 ALA A N 1
ATOM 730 C CA . ALA A 1 99 ? -6.276 7.208 4.976 1.00 90.75 99 ALA A CA 1
ATOM 731 C C . ALA A 1 99 ? -7.558 7.156 4.113 1.00 90.75 99 ALA A C 1
ATOM 733 O O . ALA A 1 99 ? -8.061 8.195 3.684 1.00 90.75 99 ALA A O 1
ATOM 734 N N . GLY A 1 100 ? -8.114 5.963 3.859 1.00 90.12 100 GLY A N 1
ATOM 735 C CA . GLY A 1 100 ? -9.215 5.775 2.907 1.00 90.12 100 GLY A CA 1
ATOM 736 C C . GLY A 1 100 ? -8.766 5.827 1.442 1.00 90.12 100 GLY A C 1
ATOM 737 O O . GLY A 1 100 ? -9.549 6.185 0.575 1.00 90.12 100 GLY A O 1
ATOM 738 N N . LEU A 1 101 ? -7.505 5.487 1.169 1.00 93.75 101 LEU A N 1
ATOM 739 C CA . LEU A 1 101 ? -6.875 5.471 -0.156 1.00 93.75 101 LEU A CA 1
ATOM 740 C C . LEU A 1 101 ? -6.576 4.027 -0.599 1.00 93.75 101 LEU A C 1
ATOM 742 O O . LEU A 1 101 ? -5.496 3.720 -1.102 1.00 93.75 101 LEU A O 1
ATOM 746 N N . SER A 1 102 ? -7.519 3.111 -0.372 1.00 92.12 102 SER A N 1
ATOM 747 C CA . SER A 1 102 ? -7.324 1.657 -0.509 1.00 92.12 102 SER A CA 1
ATOM 748 C C . SER A 1 102 ? -6.753 1.232 -1.868 1.00 92.12 102 SER A C 1
ATOM 750 O O . SER A 1 102 ? -5.853 0.393 -1.917 1.00 92.12 102 SER A O 1
ATOM 752 N N . THR A 1 103 ? -7.202 1.851 -2.966 1.00 93.25 103 THR A N 1
ATOM 753 C CA . THR A 1 103 ? -6.674 1.590 -4.313 1.00 93.25 103 THR A CA 1
ATOM 754 C C . THR A 1 103 ? -5.180 1.896 -4.414 1.00 93.25 103 THR A C 1
ATOM 756 O O . THR A 1 103 ? -4.440 1.084 -4.967 1.00 93.25 103 THR A O 1
ATOM 759 N N . ALA A 1 104 ? -4.715 3.018 -3.854 1.00 95.31 104 ALA A N 1
ATOM 760 C CA . ALA A 1 104 ? -3.293 3.364 -3.854 1.00 95.31 104 ALA A CA 1
ATOM 761 C C . ALA A 1 104 ? -2.475 2.333 -3.064 1.00 95.31 104 ALA A C 1
ATOM 763 O O . ALA A 1 104 ? -1.441 1.872 -3.541 1.00 95.31 104 ALA A O 1
ATOM 764 N N . GLY A 1 105 ? -2.983 1.903 -1.902 1.00 95.62 105 GLY A N 1
ATOM 765 C CA . GLY A 1 105 ? -2.351 0.862 -1.088 1.00 95.62 105 GLY A CA 1
ATOM 766 C C . GLY A 1 105 ? -2.251 -0.488 -1.800 1.00 95.62 105 GLY A C 1
ATOM 767 O O . GLY A 1 105 ? -1.218 -1.150 -1.717 1.00 95.62 105 GLY A O 1
ATOM 768 N N . ARG A 1 106 ? -3.291 -0.881 -2.548 1.00 94.81 106 ARG A N 1
ATOM 769 C CA . ARG A 1 106 ? -3.287 -2.113 -3.352 1.00 94.81 106 ARG A CA 1
ATOM 770 C C . ARG A 1 106 ? -2.239 -2.058 -4.461 1.00 94.81 106 ARG A C 1
ATOM 772 O O . ARG A 1 106 ? -1.432 -2.970 -4.564 1.00 94.81 106 ARG A O 1
ATOM 779 N N . ILE A 1 107 ? -2.203 -0.980 -5.244 1.00 96.00 107 ILE A N 1
ATOM 780 C CA . ILE A 1 107 ? -1.226 -0.850 -6.339 1.00 96.00 107 ILE A CA 1
ATOM 781 C C . ILE A 1 107 ? 0.209 -0.772 -5.781 1.00 96.00 107 ILE A C 1
ATOM 783 O O . ILE A 1 107 ? 1.134 -1.323 -6.372 1.00 96.00 107 ILE A O 1
ATOM 787 N N . ALA A 1 108 ? 0.406 -0.140 -4.619 1.00 97.06 108 ALA A N 1
ATOM 788 C CA . ALA A 1 108 ? 1.699 -0.126 -3.936 1.00 97.06 108 ALA A CA 1
ATOM 789 C C . ALA A 1 108 ? 2.125 -1.523 -3.455 1.00 97.06 108 ALA A C 1
ATOM 791 O O . ALA A 1 108 ? 3.291 -1.888 -3.584 1.00 97.06 108 ALA A O 1
ATOM 792 N N . ASN A 1 109 ? 1.184 -2.337 -2.966 1.00 96.31 109 ASN A N 1
ATOM 793 C CA . ASN A 1 109 ? 1.449 -3.739 -2.658 1.00 96.31 109 ASN A CA 1
ATOM 794 C C . ASN A 1 109 ? 1.867 -4.539 -3.902 1.00 96.31 109 ASN A C 1
ATOM 796 O O . ASN A 1 109 ? 2.811 -5.321 -3.818 1.00 96.31 109 ASN A O 1
ATOM 800 N N . ASP A 1 110 ? 1.201 -4.329 -5.036 1.00 95.19 110 ASP A N 1
ATOM 801 C CA . ASP A 1 110 ? 1.536 -5.002 -6.297 1.00 95.19 110 ASP A CA 1
ATOM 802 C C . ASP A 1 110 ? 2.962 -4.630 -6.753 1.00 95.19 110 ASP A C 1
ATOM 804 O O . ASP A 1 110 ? 3.738 -5.496 -7.161 1.00 95.19 110 ASP A O 1
ATOM 808 N N . LEU A 1 111 ? 3.367 -3.365 -6.568 1.00 94.94 111 LEU A N 1
ATOM 809 C CA . LEU A 1 111 ? 4.749 -2.931 -6.793 1.00 94.94 111 LEU A CA 1
ATOM 810 C C . LEU A 1 111 ? 5.742 -3.630 -5.846 1.00 94.94 111 LEU A C 1
ATOM 812 O O . LEU A 1 111 ? 6.784 -4.087 -6.309 1.00 94.94 111 LEU A O 1
ATOM 816 N N . CYS A 1 112 ? 5.437 -3.758 -4.549 1.00 95.50 112 CYS A N 1
ATOM 817 C CA . CYS A 1 112 ? 6.283 -4.521 -3.620 1.00 95.50 112 CYS A CA 1
ATOM 818 C C . CYS A 1 112 ? 6.462 -5.972 -4.087 1.00 95.50 112 CYS A C 1
ATOM 820 O O . CYS A 1 112 ? 7.588 -6.453 -4.157 1.00 95.50 112 CYS A O 1
ATOM 822 N N . GLN A 1 113 ? 5.370 -6.641 -4.468 1.00 94.38 113 GLN A N 1
ATOM 823 C CA . GLN A 1 113 ? 5.408 -8.026 -4.943 1.00 94.38 113 GLN A CA 1
ATOM 824 C C . GLN A 1 113 ? 6.232 -8.181 -6.220 1.00 94.38 113 GLN A C 1
ATOM 826 O O . GLN A 1 113 ? 6.973 -9.151 -6.358 1.00 94.38 113 GLN A O 1
ATOM 831 N N . TYR A 1 114 ? 6.131 -7.225 -7.145 1.00 92.81 114 TYR A N 1
ATOM 832 C CA . TYR A 1 114 ? 6.972 -7.207 -8.335 1.00 92.81 114 TYR A CA 1
ATOM 833 C C . TYR A 1 114 ? 8.459 -7.119 -7.975 1.00 92.81 114 TYR A C 1
ATOM 835 O O . TYR A 1 114 ? 9.251 -7.901 -8.496 1.00 92.81 114 TYR A O 1
ATOM 843 N N . LEU A 1 115 ? 8.827 -6.203 -7.074 1.00 91.69 115 LEU A N 1
ATOM 844 C CA . LEU A 1 115 ? 10.212 -6.025 -6.634 1.00 91.69 115 LEU A CA 1
ATOM 845 C C . LEU A 1 115 ? 10.748 -7.265 -5.902 1.00 91.69 115 LEU A C 1
ATOM 847 O O . LEU A 1 115 ? 11.888 -7.652 -6.142 1.00 91.69 115 LEU A O 1
ATOM 851 N N . ASP A 1 116 ? 9.924 -7.912 -5.072 1.00 91.75 116 ASP A N 1
ATOM 852 C CA . ASP A 1 116 ? 10.272 -9.155 -4.368 1.00 91.75 116 ASP A CA 1
ATOM 853 C C . ASP A 1 116 ? 10.430 -10.354 -5.320 1.00 91.75 116 ASP A C 1
ATOM 855 O O . ASP A 1 116 ? 11.172 -11.291 -5.031 1.00 91.75 116 ASP A O 1
ATOM 859 N N . ALA A 1 117 ? 9.729 -10.342 -6.456 1.00 90.12 117 ALA A N 1
ATOM 860 C CA . ALA A 1 117 ? 9.759 -11.414 -7.449 1.00 90.12 117 ALA A CA 1
ATOM 861 C C . ALA A 1 117 ? 10.926 -11.306 -8.446 1.00 90.12 117 ALA A C 1
ATOM 863 O O . ALA A 1 117 ? 11.079 -12.190 -9.297 1.00 90.12 117 ALA A O 1
ATOM 864 N N . LEU A 1 118 ? 11.735 -10.243 -8.375 1.00 87.56 118 LEU A N 1
ATOM 865 C CA . LEU A 1 118 ? 12.901 -10.096 -9.239 1.00 87.56 118 LEU A CA 1
ATOM 866 C C . LEU A 1 118 ? 13.950 -11.180 -8.925 1.00 87.56 118 LEU A C 1
ATOM 868 O O . LEU A 1 118 ? 14.252 -11.430 -7.756 1.00 87.56 118 LEU A O 1
ATOM 872 N N . PRO A 1 119 ? 14.535 -11.819 -9.953 1.00 83.56 119 PRO A N 1
ATOM 873 C CA . PRO A 1 119 ? 15.683 -12.704 -9.789 1.00 83.56 119 PRO A CA 1
ATOM 874 C C . PRO A 1 119 ? 16.850 -12.027 -9.050 1.00 83.56 119 PRO A C 1
ATOM 876 O O . PRO A 1 119 ? 17.096 -10.835 -9.223 1.00 83.56 119 PRO A O 1
ATOM 879 N N . ALA A 1 120 ? 17.593 -12.787 -8.239 1.00 78.56 120 ALA A N 1
ATOM 880 C CA . ALA A 1 120 ? 18.669 -12.257 -7.390 1.00 78.56 120 ALA A CA 1
ATOM 881 C C . ALA A 1 120 ? 19.852 -11.650 -8.174 1.00 78.56 120 ALA A C 1
ATOM 88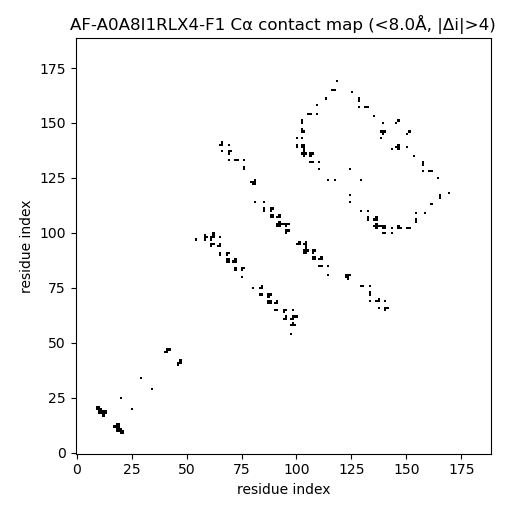3 O O . ALA A 1 120 ? 20.616 -10.852 -7.634 1.00 78.56 120 ALA A O 1
ATOM 884 N N . ASP A 1 121 ? 20.010 -12.039 -9.437 1.00 76.94 121 ASP A N 1
ATOM 885 C CA . ASP A 1 121 ? 20.993 -11.534 -10.395 1.00 76.94 121 ASP A CA 1
ATOM 886 C C . ASP A 1 121 ? 20.547 -10.236 -11.091 1.00 76.94 121 ASP A C 1
ATOM 888 O O . ASP A 1 121 ? 21.346 -9.577 -11.760 1.00 76.94 121 ASP A O 1
ATOM 892 N N . ILE A 1 122 ? 19.298 -9.814 -10.879 1.00 72.94 122 ILE A N 1
ATOM 893 C CA . ILE A 1 122 ? 18.755 -8.572 -11.415 1.00 72.94 122 ILE A CA 1
ATOM 894 C C . ILE A 1 122 ? 18.815 -7.482 -10.364 1.00 72.94 122 ILE A C 1
ATOM 896 O O . ILE A 1 122 ? 18.093 -7.456 -9.372 1.00 72.94 122 ILE A O 1
ATOM 900 N N . THR A 1 123 ? 19.692 -6.525 -10.632 1.00 70.06 123 THR A N 1
ATOM 901 C CA . THR A 1 123 ? 19.939 -5.378 -9.758 1.00 70.06 123 THR A CA 1
ATOM 902 C C . THR A 1 123 ? 19.003 -4.204 -10.034 1.00 70.06 123 THR A C 1
ATOM 904 O O . THR A 1 123 ? 18.871 -3.323 -9.183 1.00 70.06 123 THR A O 1
ATOM 907 N N . LEU A 1 124 ? 18.337 -4.184 -11.196 1.00 82.69 124 LEU A N 1
ATOM 908 C CA . LEU A 1 124 ? 17.449 -3.100 -11.609 1.00 82.69 124 LEU A CA 1
ATOM 909 C C . LEU A 1 124 ? 16.115 -3.637 -12.157 1.00 82.69 124 LEU A C 1
ATOM 911 O O . LEU A 1 124 ? 16.120 -4.477 -13.056 1.00 82.69 124 LEU A O 1
ATOM 915 N N . PRO A 1 125 ? 14.974 -3.141 -11.651 1.00 86.69 125 PRO A N 1
ATOM 916 C CA . PRO A 1 125 ? 13.658 -3.489 -12.168 1.00 86.69 125 PRO A CA 1
ATOM 917 C C . PRO A 1 125 ? 13.460 -2.898 -13.568 1.00 86.69 125 PRO A C 1
ATOM 919 O O . PRO A 1 125 ? 14.038 -1.861 -13.893 1.00 86.69 125 PRO A O 1
ATOM 922 N N . ASP A 1 126 ? 12.572 -3.498 -14.365 1.00 87.94 126 ASP A N 1
ATOM 923 C CA . ASP A 1 126 ? 12.110 -2.894 -15.621 1.00 87.94 126 ASP A CA 1
ATOM 924 C C . ASP A 1 126 ? 11.584 -1.457 -15.383 1.00 87.94 126 ASP A C 1
ATOM 926 O O . ASP A 1 126 ? 10.593 -1.287 -14.655 1.00 87.94 126 ASP A O 1
ATOM 930 N N . PRO A 1 127 ? 12.201 -0.425 -15.995 1.00 88.38 127 PRO A N 1
ATOM 931 C CA . PRO A 1 127 ? 11.860 0.972 -15.735 1.00 88.38 127 PRO A CA 1
ATOM 932 C C . PRO A 1 127 ? 10.425 1.328 -16.120 1.00 88.38 127 PRO A C 1
ATOM 934 O O . PRO A 1 127 ? 9.786 2.132 -15.444 1.00 88.38 127 PRO A O 1
ATOM 937 N N . MET A 1 128 ? 9.893 0.717 -17.185 1.00 90.00 128 MET A N 1
ATOM 938 C CA . MET A 1 128 ? 8.527 0.989 -17.638 1.00 90.00 128 MET A CA 1
ATOM 939 C C . MET A 1 128 ? 7.497 0.460 -16.639 1.00 90.00 128 MET A C 1
ATOM 941 O O . MET A 1 128 ? 6.517 1.138 -16.332 1.00 90.00 128 MET A O 1
ATOM 945 N N . THR A 1 129 ? 7.729 -0.736 -16.098 1.00 91.00 129 THR A N 1
ATOM 946 C CA . THR A 1 129 ? 6.895 -1.316 -15.041 1.00 91.00 129 THR A CA 1
ATOM 947 C C . THR A 1 129 ? 6.882 -0.414 -13.819 1.00 91.00 129 THR A C 1
ATOM 949 O O . THR A 1 129 ? 5.801 -0.094 -13.325 1.00 91.00 129 THR A O 1
ATOM 952 N N . VAL A 1 130 ? 8.052 0.044 -13.362 1.00 92.88 130 VAL A N 1
ATOM 953 C CA . VAL A 1 130 ? 8.145 0.965 -12.221 1.00 92.88 130 VAL A CA 1
ATOM 954 C C . VAL A 1 130 ? 7.394 2.262 -12.512 1.00 92.88 130 VAL A C 1
ATOM 956 O O . VAL A 1 130 ? 6.512 2.627 -11.741 1.00 92.88 130 VAL A O 1
ATOM 959 N N . GLU A 1 131 ? 7.663 2.921 -13.640 1.00 93.75 131 GLU A N 1
ATOM 960 C CA . GLU A 1 131 ? 7.021 4.190 -14.007 1.00 93.75 131 GLU A CA 1
ATOM 961 C C . GLU A 1 131 ? 5.488 4.078 -14.020 1.00 93.75 131 GLU A C 1
ATOM 963 O O . GLU A 1 131 ? 4.788 4.945 -13.491 1.00 93.75 131 GLU A O 1
ATOM 968 N N . LEU A 1 132 ? 4.950 2.993 -14.586 1.00 93.44 132 LEU A N 1
ATOM 969 C CA . LEU A 1 132 ? 3.508 2.765 -14.639 1.00 93.44 132 LEU A CA 1
ATOM 970 C C . LEU A 1 132 ? 2.895 2.557 -13.249 1.00 93.44 132 LEU A C 1
ATOM 972 O O . LEU A 1 132 ? 1.830 3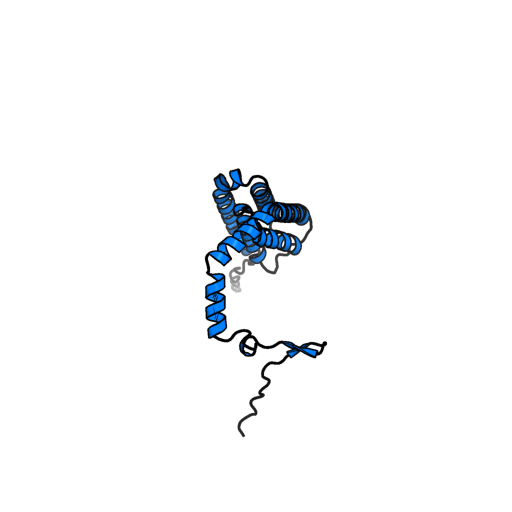.116 -12.979 1.00 93.44 132 LEU A O 1
ATOM 976 N N . HIS A 1 133 ? 3.560 1.814 -12.358 1.00 95.12 133 HIS A N 1
ATOM 977 C CA . HIS A 1 133 ? 3.089 1.648 -10.980 1.00 95.12 133 HIS A CA 1
ATOM 978 C C . HIS A 1 133 ? 3.136 2.969 -10.219 1.00 95.12 133 HIS A C 1
ATOM 980 O O . HIS A 1 133 ? 2.136 3.353 -9.617 1.00 95.12 133 HIS A O 1
ATOM 986 N N . VAL A 1 134 ? 4.250 3.702 -10.289 1.00 95.88 134 VAL A N 1
ATOM 987 C CA . VAL A 1 134 ? 4.407 4.980 -9.582 1.00 95.88 134 VAL A CA 1
ATOM 988 C C . VAL A 1 134 ? 3.341 5.985 -10.024 1.00 95.88 134 VAL A C 1
ATOM 990 O O . VAL A 1 134 ? 2.667 6.577 -9.180 1.00 95.88 134 VAL A O 1
ATOM 993 N N . ARG A 1 135 ? 3.090 6.111 -11.335 1.00 94.56 135 ARG A N 1
ATOM 994 C CA . ARG A 1 135 ? 2.009 6.968 -11.855 1.00 94.56 135 ARG A CA 1
ATOM 995 C C . ARG A 1 135 ? 0.629 6.526 -11.380 1.00 94.56 135 ARG A C 1
ATOM 997 O O . ARG A 1 135 ? -0.188 7.370 -11.013 1.00 94.56 135 ARG A O 1
ATOM 1004 N N . ALA A 1 136 ? 0.350 5.224 -11.399 1.00 94.94 136 ALA A N 1
ATOM 1005 C CA . ALA A 1 136 ? -0.941 4.691 -10.981 1.00 94.94 136 ALA A CA 1
ATOM 10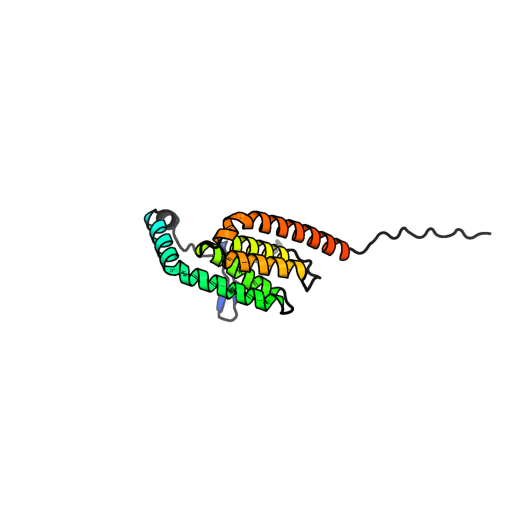06 C C . ALA A 1 136 ? -1.194 4.911 -9.481 1.00 94.94 136 ALA A C 1
ATOM 1008 O O . ALA A 1 136 ? -2.281 5.356 -9.111 1.00 94.94 136 ALA A O 1
ATOM 1009 N N . ILE A 1 137 ? -0.182 4.693 -8.636 1.00 96.31 137 ILE A N 1
ATOM 1010 C CA . ILE A 1 137 ? -0.225 4.982 -7.195 1.00 96.31 137 ILE A CA 1
ATOM 1011 C C . ILE A 1 137 ? -0.462 6.478 -6.972 1.00 96.31 137 ILE A C 1
ATOM 1013 O O . ILE A 1 137 ? -1.380 6.857 -6.244 1.00 96.31 137 ILE A O 1
ATOM 1017 N N . GLY A 1 138 ? 0.314 7.333 -7.642 1.00 95.94 138 GLY A N 1
ATOM 1018 C CA . GLY A 1 138 ? 0.198 8.781 -7.507 1.00 95.94 138 GLY A CA 1
ATOM 1019 C C . GLY A 1 138 ? -1.164 9.322 -7.940 1.00 95.94 138 GLY A C 1
ATOM 1020 O O . GLY A 1 138 ? -1.702 10.219 -7.289 1.00 95.94 138 GLY A O 1
ATOM 1021 N N . ARG A 1 139 ? -1.762 8.762 -8.998 1.00 93.50 139 ARG A N 1
ATOM 1022 C CA . ARG A 1 139 ? -3.128 9.106 -9.413 1.00 93.50 139 ARG A CA 1
ATOM 1023 C C . ARG A 1 139 ? -4.158 8.609 -8.403 1.00 93.50 139 ARG A C 1
ATOM 1025 O O . ARG A 1 139 ? -5.027 9.382 -8.014 1.00 93.50 139 ARG A O 1
ATOM 1032 N N . ALA A 1 140 ? -4.039 7.364 -7.947 1.00 94.00 140 ALA A N 1
ATOM 1033 C CA . ALA A 1 140 ? -4.972 6.783 -6.988 1.00 94.00 140 ALA A CA 1
ATOM 1034 C C . ALA A 1 140 ? -4.977 7.518 -5.637 1.00 94.00 140 ALA A C 1
ATOM 1036 O O . ALA A 1 140 ? -6.026 7.648 -5.013 1.00 94.00 140 ALA A O 1
ATOM 1037 N N . ALA A 1 141 ? -3.824 8.031 -5.203 1.00 94.69 141 ALA A N 1
ATOM 1038 C CA . ALA A 1 141 ? -3.704 8.796 -3.966 1.00 94.69 141 ALA A CA 1
ATOM 1039 C C . ALA A 1 141 ? -4.263 10.226 -4.081 1.00 94.69 141 ALA A C 1
ATOM 1041 O O . ALA A 1 141 ? -4.810 10.749 -3.113 1.00 94.69 141 ALA A O 1
ATOM 1042 N N . ARG A 1 142 ? -4.131 10.871 -5.251 1.00 94.62 142 ARG A N 1
ATOM 1043 C CA . ARG A 1 142 ? -4.547 12.272 -5.467 1.00 94.62 142 ARG A CA 1
ATOM 1044 C C . ARG A 1 142 ? -5.989 12.420 -5.962 1.00 94.62 142 ARG A C 1
ATOM 1046 O O . ARG A 1 142 ? -6.597 13.460 -5.732 1.00 94.62 142 ARG A O 1
ATOM 1053 N N . ALA A 1 143 ? -6.533 11.397 -6.618 1.00 91.31 143 ALA A N 1
ATOM 1054 C CA . ALA A 1 143 ? -7.897 11.368 -7.146 1.00 91.31 143 ALA A CA 1
ATOM 1055 C C . ALA A 1 143 ? -8.637 10.092 -6.689 1.00 91.31 143 ALA A C 1
ATOM 1057 O O . ALA A 1 143 ? -8.950 9.232 -7.513 1.00 91.31 143 ALA A O 1
ATOM 1058 N N . PRO A 1 144 ? -8.916 9.940 -5.379 1.00 82.50 144 PRO A N 1
ATOM 1059 C CA . PRO A 1 144 ? -9.441 8.693 -4.816 1.00 82.50 144 PRO A CA 1
ATOM 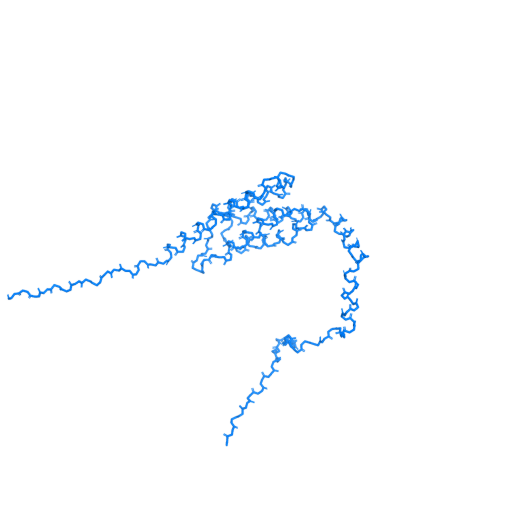1060 C C . PRO A 1 144 ? -10.795 8.269 -5.397 1.00 82.50 144 PRO A C 1
ATOM 1062 O O . PRO A 1 144 ? -11.003 7.084 -5.618 1.00 82.50 144 PRO A O 1
ATOM 1065 N N . TRP A 1 145 ? -11.675 9.215 -5.734 1.00 82.06 145 TRP A N 1
ATOM 1066 C CA . TRP A 1 145 ? -12.975 8.916 -6.349 1.00 82.06 145 TRP A CA 1
ATOM 1067 C C . TRP A 1 145 ? -12.834 8.271 -7.737 1.00 82.06 145 TRP A C 1
ATOM 1069 O O . TRP A 1 145 ? -13.431 7.237 -8.004 1.00 82.06 145 TRP A O 1
ATOM 1079 N N . GLU A 1 146 ? -11.963 8.809 -8.598 1.00 76.56 146 GLU A N 1
ATOM 1080 C CA . GLU A 1 146 ? -11.655 8.182 -9.897 1.00 76.56 146 GLU A CA 1
ATOM 1081 C C . GLU A 1 146 ? -10.987 6.809 -9.724 1.00 76.56 146 GLU A C 1
ATOM 1083 O O . GLU A 1 146 ? -11.113 5.911 -10.561 1.00 76.56 146 GLU A O 1
ATOM 1088 N N . ALA A 1 147 ? -10.231 6.654 -8.636 1.00 77.25 147 ALA A N 1
ATOM 1089 C CA . ALA A 1 147 ? -9.513 5.433 -8.315 1.00 77.25 147 ALA A CA 1
ATOM 1090 C C . ALA A 1 147 ? -10.439 4.311 -7.830 1.00 77.25 147 ALA A C 1
ATOM 1092 O O . ALA A 1 147 ? -10.097 3.140 -7.995 1.00 77.25 147 ALA A O 1
ATOM 1093 N N . GLU A 1 148 ? -11.588 4.632 -7.240 1.00 75.94 148 GLU A N 1
ATOM 1094 C CA . GLU A 1 148 ? -12.625 3.648 -6.917 1.00 75.94 148 GLU A CA 1
ATOM 1095 C C . GLU A 1 148 ? -13.271 3.102 -8.197 1.00 75.94 148 GLU A C 1
ATOM 1097 O O . GLU A 1 148 ? -13.411 1.887 -8.339 1.00 75.94 148 GLU A O 1
ATOM 1102 N N . ASP A 1 149 ? -13.541 3.976 -9.170 1.00 77.69 149 ASP A N 1
ATOM 1103 C CA . ASP A 1 149 ? -14.205 3.609 -10.424 1.00 77.69 149 ASP A CA 1
ATOM 1104 C C . ASP A 1 149 ? -13.314 2.777 -11.360 1.00 77.69 149 ASP A C 1
ATOM 1106 O O . ASP A 1 149 ? -13.751 1.779 -11.937 1.00 77.69 149 ASP A O 1
ATOM 1110 N N . VAL A 1 150 ? -12.048 3.179 -11.538 1.00 81.50 150 VAL A N 1
ATOM 111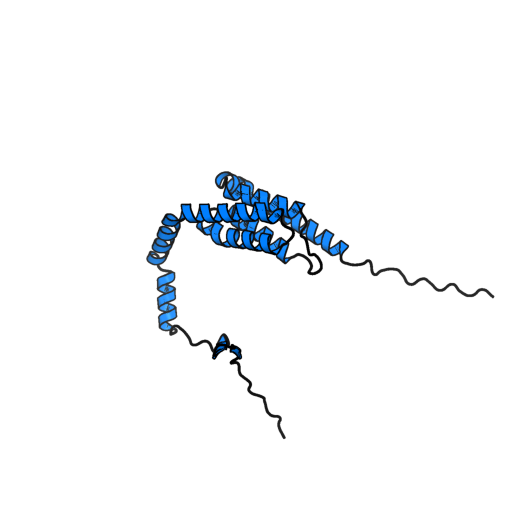1 C CA . VAL A 1 150 ? -11.167 2.612 -12.584 1.00 81.50 150 VAL A CA 1
ATOM 1112 C C . VAL A 1 150 ? -9.964 1.861 -12.005 1.00 81.50 150 VAL A C 1
ATOM 1114 O O . VAL A 1 150 ? -9.291 1.097 -12.703 1.00 81.50 150 VAL A O 1
ATOM 1117 N N . GLY A 1 151 ? -9.678 2.019 -10.712 1.00 78.12 151 GLY A N 1
ATOM 1118 C CA . GLY A 1 151 ? -8.447 1.518 -10.099 1.00 78.12 151 GLY A CA 1
ATOM 1119 C C . GLY A 1 151 ? -8.286 0.002 -10.120 1.00 78.12 151 GLY A C 1
ATOM 1120 O O . GLY A 1 151 ? -7.159 -0.484 -10.180 1.00 78.12 151 GLY A O 1
ATOM 1121 N N . THR A 1 152 ? -9.383 -0.759 -10.115 1.00 81.69 152 THR A N 1
ATOM 1122 C CA . THR A 1 152 ? -9.325 -2.227 -10.248 1.00 81.69 152 THR A CA 1
ATOM 1123 C C . THR A 1 152 ? -8.845 -2.647 -11.632 1.00 81.69 152 THR A C 1
ATOM 1125 O O . THR A 1 152 ? -7.907 -3.434 -11.728 1.00 81.69 152 THR A O 1
ATOM 1128 N N . ALA A 1 153 ? -9.385 -2.048 -12.696 1.00 84.19 153 ALA A N 1
ATOM 1129 C CA . ALA A 1 153 ? -8.941 -2.332 -14.059 1.00 84.19 153 ALA A CA 1
ATOM 1130 C C . ALA A 1 153 ? -7.469 -1.935 -14.283 1.00 84.19 153 ALA A C 1
ATOM 1132 O O . ALA A 1 153 ? -6.730 -2.625 -14.994 1.00 84.19 153 ALA A O 1
ATOM 1133 N N . VAL A 1 154 ? -7.024 -0.840 -13.652 1.00 85.44 154 VAL A N 1
ATOM 1134 C CA . VAL A 1 154 ? -5.616 -0.415 -13.672 1.00 85.44 154 VAL A CA 1
ATOM 1135 C C . VAL A 1 154 ? -4.728 -1.447 -12.977 1.00 85.44 154 VAL A C 1
ATOM 1137 O O . VAL A 1 154 ? -3.771 -1.912 -13.593 1.00 85.44 154 VAL A O 1
ATOM 1140 N N . ALA A 1 155 ? -5.063 -1.856 -11.749 1.00 83.94 155 ALA A N 1
ATOM 1141 C CA . ALA A 1 155 ? -4.293 -2.851 -10.999 1.00 83.94 155 ALA A CA 1
ATOM 1142 C C . ALA A 1 155 ? -4.189 -4.190 -11.755 1.00 83.94 155 ALA A C 1
ATOM 1144 O O . ALA A 1 155 ? -3.100 -4.726 -11.937 1.00 83.94 155 ALA A O 1
ATOM 1145 N N . GLU A 1 156 ? -5.295 -4.698 -12.303 1.00 85.50 156 GLU A N 1
ATOM 1146 C CA . GLU A 1 156 ? -5.300 -5.933 -13.103 1.00 85.50 156 GLU A CA 1
ATOM 1147 C C . GLU A 1 156 ? -4.440 -5.831 -14.370 1.00 85.50 156 GLU A C 1
ATOM 1149 O O . GLU A 1 156 ? -3.793 -6.794 -14.791 1.00 85.50 156 GLU A O 1
ATOM 1154 N N . THR A 1 157 ? -4.423 -4.662 -15.008 1.00 87.12 157 THR A N 1
ATOM 1155 C CA . THR A 1 157 ? -3.598 -4.428 -16.198 1.00 87.12 157 THR A CA 1
ATOM 1156 C C . THR A 1 157 ? -2.115 -4.368 -15.844 1.00 87.12 157 THR A C 1
ATOM 1158 O O . THR A 1 157 ? -1.304 -4.960 -16.559 1.00 87.12 157 THR A O 1
ATOM 1161 N N . LEU A 1 158 ? -1.763 -3.733 -14.724 1.00 87.81 158 LEU A N 1
ATOM 1162 C CA . LEU A 1 158 ? -0.394 -3.716 -14.206 1.00 87.81 158 LEU A CA 1
ATOM 1163 C C . LEU A 1 158 ? 0.085 -5.120 -13.826 1.00 87.81 158 LEU A C 1
ATOM 1165 O O . LEU A 1 158 ? 1.166 -5.521 -14.247 1.00 87.81 158 LEU A O 1
ATOM 1169 N N . ASN A 1 159 ? -0.745 -5.912 -13.146 1.00 84.38 159 ASN A N 1
ATOM 1170 C CA . ASN A 1 159 ? -0.400 -7.284 -12.767 1.00 84.38 159 ASN A CA 1
ATOM 1171 C C . ASN A 1 159 ? -0.153 -8.187 -13.984 1.00 84.38 159 ASN A C 1
ATOM 1173 O O . ASN A 1 159 ? 0.799 -8.969 -14.003 1.00 84.38 159 ASN A O 1
ATOM 1177 N N . ARG A 1 160 ? -0.944 -8.039 -15.056 1.00 86.06 160 ARG A N 1
ATOM 1178 C CA . ARG A 1 160 ? -0.690 -8.747 -16.326 1.00 86.06 160 ARG A CA 1
ATOM 1179 C C . ARG A 1 160 ? 0.623 -8.319 -16.983 1.00 86.06 160 ARG A C 1
ATOM 1181 O O . ARG A 1 160 ? 1.327 -9.165 -17.534 1.00 86.06 160 ARG A O 1
ATOM 1188 N N . LEU A 1 161 ? 0.957 -7.030 -16.929 1.00 86.69 161 LEU A N 1
ATOM 1189 C CA . LEU A 1 161 ? 2.229 -6.520 -17.440 1.00 86.69 161 LEU A CA 1
ATOM 1190 C C . LEU A 1 161 ? 3.414 -7.089 -16.648 1.00 86.69 161 LEU A C 1
ATOM 1192 O O . LEU A 1 161 ? 4.361 -7.583 -17.256 1.00 86.69 161 LEU A O 1
ATOM 1196 N N . VAL A 1 162 ? 3.327 -7.077 -15.316 1.00 87.69 162 VAL A N 1
ATOM 1197 C CA . VAL A 1 162 ? 4.333 -7.648 -14.408 1.00 87.69 162 VAL A CA 1
ATOM 1198 C C . VAL A 1 162 ? 4.557 -9.125 -14.702 1.00 87.69 162 VAL A C 1
ATOM 1200 O O . VAL A 1 162 ? 5.697 -9.533 -14.904 1.00 87.69 162 VAL A O 1
ATOM 1203 N N . ALA A 1 163 ? 3.488 -9.921 -14.796 1.00 85.00 163 ALA A N 1
ATOM 1204 C CA . ALA A 1 163 ? 3.596 -11.350 -15.082 1.00 85.00 163 ALA A CA 1
ATOM 1205 C C . ALA A 1 163 ? 4.330 -11.614 -16.408 1.00 85.00 163 ALA A C 1
ATOM 1207 O O . ALA A 1 163 ? 5.204 -12.483 -16.482 1.00 85.00 163 ALA A O 1
ATOM 1208 N N . ARG A 1 164 ? 4.030 -10.825 -17.449 1.00 85.50 164 ARG A N 1
ATOM 1209 C CA . ARG A 1 164 ? 4.717 -10.924 -18.742 1.00 85.50 164 ARG A CA 1
ATOM 1210 C C . ARG A 1 164 ? 6.193 -10.556 -18.622 1.00 85.50 164 ARG A C 1
ATOM 1212 O O . ARG A 1 164 ? 7.032 -11.298 -19.126 1.00 85.50 164 ARG A O 1
ATOM 1219 N N . ASN A 1 165 ? 6.499 -9.449 -17.953 1.00 82.44 165 ASN A N 1
ATOM 1220 C CA . ASN A 1 165 ? 7.867 -8.962 -17.815 1.00 82.44 165 ASN A CA 1
ATOM 1221 C C . ASN A 1 165 ? 8.719 -9.930 -16.990 1.00 82.44 165 ASN A C 1
ATOM 1223 O O . ASN A 1 165 ? 9.780 -10.324 -17.448 1.00 82.44 165 ASN A O 1
ATOM 1227 N N . LEU A 1 166 ? 8.228 -10.418 -15.848 1.00 83.75 166 LEU A N 1
ATOM 1228 C CA . LEU A 1 166 ? 8.925 -11.439 -15.059 1.00 83.75 166 LEU A CA 1
ATOM 1229 C C . LEU A 1 166 ? 9.179 -12.722 -15.865 1.00 83.75 166 LEU A C 1
ATOM 1231 O O . LEU A 1 166 ? 10.260 -13.296 -15.760 1.00 83.75 166 LEU A O 1
ATOM 1235 N N . THR A 1 167 ? 8.228 -13.154 -16.701 1.00 84.88 167 THR A N 1
ATOM 1236 C CA . THR A 1 167 ? 8.425 -14.323 -17.577 1.00 84.88 167 THR A CA 1
ATOM 1237 C C . THR A 1 167 ? 9.544 -14.078 -18.590 1.00 84.88 167 THR A C 1
ATOM 1239 O O . THR A 1 167 ? 10.457 -14.892 -18.694 1.00 84.88 167 THR A O 1
ATOM 1242 N N . GLN A 1 168 ? 9.518 -12.943 -19.296 1.00 81.44 168 GLN A N 1
ATOM 1243 C CA . GLN A 1 168 ? 10.550 -12.582 -20.277 1.00 81.44 168 GLN A CA 1
ATOM 1244 C C . GLN A 1 168 ? 11.932 -12.473 -19.636 1.00 81.44 168 GLN A C 1
ATOM 1246 O O . GLN A 1 168 ? 12.910 -13.002 -20.157 1.00 81.44 168 GLN A O 1
ATOM 1251 N N . THR A 1 169 ? 11.991 -11.823 -18.481 1.00 78.88 169 THR A N 1
ATOM 1252 C CA . THR A 1 169 ? 13.202 -11.644 -17.697 1.00 78.88 169 THR A CA 1
ATOM 1253 C C . THR A 1 169 ? 13.787 -12.983 -17.248 1.00 78.88 169 THR A C 1
ATOM 1255 O O . THR A 1 169 ? 14.984 -13.202 -17.387 1.00 78.88 169 THR A O 1
ATOM 1258 N N . ARG A 1 170 ? 12.954 -13.924 -16.789 1.00 78.62 170 ARG A N 1
ATOM 1259 C CA . ARG A 1 170 ? 13.403 -15.266 -16.392 1.00 78.62 170 ARG A CA 1
ATOM 1260 C C . ARG A 1 170 ? 13.918 -16.083 -17.580 1.00 78.62 170 ARG A C 1
ATOM 1262 O O . ARG A 1 170 ? 14.962 -16.712 -17.468 1.00 78.62 170 ARG A O 1
ATOM 1269 N N . SER A 1 171 ? 13.236 -16.020 -18.726 1.00 74.19 171 SER A N 1
ATOM 1270 C CA . SER A 1 171 ? 13.678 -16.684 -19.962 1.00 74.19 171 SER A CA 1
ATOM 1271 C C . SER A 1 171 ? 14.970 -16.102 -20.543 1.00 74.19 171 SER A C 1
ATOM 1273 O O . SER A 1 171 ? 15.670 -16.802 -21.262 1.00 74.19 171 SER A O 1
ATOM 1275 N N . ALA A 1 172 ? 15.295 -14.839 -20.255 1.00 70.00 172 ALA A N 1
ATOM 1276 C CA . ALA A 1 172 ? 16.566 -14.229 -20.650 1.00 70.00 172 ALA A CA 1
ATOM 1277 C C . ALA A 1 172 ? 17.743 -14.636 -19.740 1.00 70.00 172 ALA A C 1
ATOM 1279 O O . ALA A 1 172 ? 18.896 -14.528 -20.151 1.00 70.00 172 ALA A O 1
ATOM 1280 N N . VAL A 1 173 ? 17.449 -15.081 -18.513 1.00 65.50 173 VAL A N 1
ATOM 1281 C CA . VAL A 1 173 ? 18.431 -15.492 -17.495 1.00 65.50 173 VAL A CA 1
ATOM 1282 C C . VAL A 1 173 ? 18.762 -16.988 -17.590 1.00 65.50 173 VAL A C 1
ATOM 1284 O O . VAL A 1 173 ? 19.877 -17.383 -17.258 1.00 65.50 173 VAL A O 1
ATOM 1287 N N . GLU A 1 174 ? 17.846 -17.829 -18.083 1.00 52.16 174 GLU A N 1
ATOM 1288 C CA . GLU A 1 174 ? 18.151 -19.228 -18.412 1.00 52.16 174 GLU A CA 1
ATOM 1289 C C . GLU A 1 174 ? 19.013 -19.305 -19.690 1.00 52.16 174 GLU A C 1
ATOM 1291 O O . GLU A 1 174 ? 18.531 -18.963 -20.774 1.00 52.16 174 GLU A O 1
ATOM 1296 N N . PRO A 1 175 ? 20.282 -19.761 -19.628 1.00 50.69 175 PRO A N 1
ATOM 1297 C CA . PRO A 1 175 ? 21.041 -19.997 -20.842 1.00 50.69 175 PRO A CA 1
ATOM 1298 C C . PRO A 1 175 ? 20.442 -21.201 -21.574 1.00 50.69 175 PRO A C 1
ATOM 1300 O O . PRO A 1 175 ? 20.136 -22.225 -20.964 1.00 50.69 175 PRO A O 1
ATOM 1303 N N . VAL A 1 176 ? 20.319 -21.086 -22.898 1.00 52.09 176 VAL A N 1
ATOM 1304 C CA . VAL A 1 176 ? 20.049 -22.200 -23.816 1.00 52.09 176 VAL A CA 1
ATOM 1305 C C . VAL A 1 176 ? 21.108 -23.280 -23.583 1.00 52.09 176 VAL A C 1
ATOM 1307 O O . VAL A 1 176 ? 22.208 -23.208 -24.124 1.00 52.09 176 VAL A O 1
ATOM 1310 N N . HIS A 1 177 ? 20.791 -24.272 -22.756 1.00 49.38 177 HIS A N 1
ATOM 1311 C CA . HIS A 1 177 ? 21.646 -25.425 -22.505 1.00 49.38 177 HIS A CA 1
ATOM 1312 C C . HIS A 1 177 ? 21.157 -26.632 -23.309 1.00 49.38 177 HIS A C 1
ATOM 1314 O O . HIS A 1 177 ? 20.998 -27.711 -22.765 1.00 49.38 177 HIS A O 1
ATOM 1320 N N . ASP A 1 178 ? 20.932 -26.445 -24.610 1.00 50.81 178 ASP A N 1
ATOM 1321 C CA . ASP A 1 178 ? 20.679 -27.534 -25.558 1.00 50.81 178 ASP A CA 1
ATOM 1322 C C . ASP A 1 178 ? 21.380 -27.227 -26.889 1.00 50.81 178 ASP A C 1
ATOM 1324 O O . ASP A 1 178 ? 20.770 -26.882 -27.901 1.00 50.81 178 ASP A O 1
ATOM 1328 N N . ALA A 1 179 ? 22.709 -27.337 -26.886 1.00 49.38 179 ALA A N 1
ATOM 1329 C CA . ALA A 1 179 ? 23.429 -27.677 -28.106 1.00 49.38 179 ALA A CA 1
ATOM 1330 C C . ALA A 1 179 ? 23.462 -29.216 -28.193 1.00 49.38 179 ALA A C 1
ATOM 1332 O O . ALA A 1 179 ? 23.947 -29.851 -27.251 1.00 49.38 179 ALA A O 1
ATOM 1333 N N . PRO A 1 180 ? 22.952 -29.844 -29.271 1.00 53.88 180 PRO A N 1
ATOM 1334 C CA . PRO A 1 180 ? 23.054 -31.290 -29.440 1.00 53.88 180 PRO A CA 1
ATOM 1335 C C . PRO A 1 180 ? 24.530 -31.709 -29.499 1.00 53.88 180 PRO A C 1
ATOM 1337 O O . PRO A 1 180 ? 25.344 -30.947 -30.029 1.00 53.88 180 PRO A O 1
ATOM 1340 N N . PRO A 1 181 ? 24.897 -32.911 -29.016 1.00 50.97 181 PRO A N 1
ATOM 1341 C CA . PRO A 1 181 ? 26.261 -33.397 -29.143 1.00 50.97 181 PRO A CA 1
ATOM 1342 C C . PRO A 1 181 ? 26.616 -33.503 -30.629 1.00 50.97 181 PRO A C 1
ATOM 1344 O O . PRO A 1 181 ? 25.965 -34.218 -31.393 1.00 50.97 181 PRO A O 1
ATOM 1347 N N . GLU A 1 182 ? 27.641 -32.754 -31.028 1.00 49.16 182 GLU A N 1
ATOM 1348 C CA . GLU A 1 182 ? 28.250 -32.805 -32.350 1.00 49.16 182 GLU A CA 1
ATOM 1349 C C . GLU A 1 182 ? 28.654 -34.256 -32.643 1.00 49.16 182 GLU A C 1
ATOM 1351 O O . GLU A 1 182 ? 29.508 -34.838 -31.972 1.00 49.16 182 GLU A O 1
ATOM 1356 N N . ALA A 1 183 ? 27.970 -34.878 -33.606 1.00 51.53 183 ALA A N 1
ATOM 1357 C CA . ALA A 1 183 ? 28.258 -36.237 -34.025 1.00 51.53 183 ALA A CA 1
ATOM 1358 C C . ALA A 1 183 ? 29.688 -36.297 -34.578 1.00 51.53 183 ALA A C 1
ATOM 1360 O O . ALA A 1 183 ? 30.005 -35.662 -35.586 1.00 51.53 183 ALA A O 1
ATOM 1361 N N . ALA A 1 184 ? 30.541 -37.074 -33.909 1.00 53.88 184 ALA A N 1
ATOM 1362 C CA . ALA A 1 184 ? 31.882 -37.389 -34.370 1.00 53.88 184 ALA A CA 1
ATOM 1363 C C . ALA A 1 184 ? 31.828 -37.908 -35.815 1.00 53.88 184 ALA A C 1
ATOM 1365 O O . ALA A 1 184 ? 31.117 -38.870 -36.123 1.00 53.88 184 ALA A O 1
ATOM 1366 N N . LYS A 1 185 ? 32.569 -37.248 -36.711 1.00 54.94 185 LYS A N 1
ATOM 1367 C CA . LYS A 1 185 ? 32.764 -37.716 -38.085 1.00 54.94 185 LYS A CA 1
ATOM 1368 C C . LYS A 1 185 ? 33.464 -39.080 -38.055 1.00 54.94 185 LYS A C 1
ATOM 1370 O O . LYS A 1 185 ? 34.410 -39.236 -37.286 1.00 54.94 185 LYS A O 1
ATOM 1375 N N . PRO A 1 186 ? 33.044 -40.049 -38.883 1.00 56.41 186 PRO A N 1
ATOM 1376 C CA . PRO A 1 186 ? 33.785 -41.287 -39.033 1.00 56.41 186 PRO A CA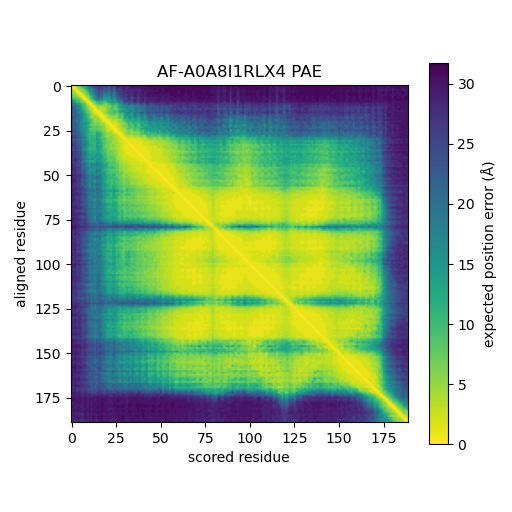 1
ATOM 1377 C C . PRO A 1 186 ? 35.052 -41.012 -39.847 1.00 56.41 186 PRO A C 1
ATOM 1379 O O . PRO A 1 186 ? 34.982 -40.404 -40.919 1.00 56.41 186 PRO A O 1
ATOM 1382 N N . ASP A 1 187 ? 36.193 -41.465 -39.332 1.00 54.38 187 ASP A N 1
ATOM 1383 C CA . ASP A 1 187 ? 37.428 -41.558 -40.105 1.00 54.38 187 ASP A CA 1
ATOM 1384 C C . ASP A 1 187 ? 37.171 -42.423 -41.348 1.00 54.38 187 ASP A C 1
ATOM 1386 O O . ASP A 1 187 ? 36.693 -43.558 -41.263 1.00 54.38 187 ASP A O 1
ATOM 1390 N N . ALA A 1 188 ? 37.426 -41.835 -42.514 1.00 48.81 188 ALA A N 1
ATOM 1391 C CA . ALA A 1 188 ? 37.397 -42.505 -43.807 1.00 48.81 188 ALA A CA 1
ATOM 1392 C C . ALA A 1 188 ? 38.794 -43.108 -44.106 1.00 48.81 188 ALA A C 1
ATOM 1394 O O . ALA A 1 188 ? 39.773 -42.653 -43.515 1.00 48.81 188 ALA A O 1
ATOM 1395 N N . PRO A 1 189 ? 38.868 -44.138 -44.970 1.00 58.81 189 PRO A N 1
ATOM 1396 C CA . PRO A 1 189 ? 39.841 -45.236 -44.898 1.00 58.81 189 PRO A CA 1
ATOM 1397 C C . PRO A 1 189 ? 41.283 -44.896 -45.288 1.00 58.81 189 PRO A C 1
ATOM 1399 O O . PRO A 1 189 ? 41.485 -43.989 -46.129 1.00 58.81 189 PRO A O 1
#

Radius of gyration: 26.17 Å; Cα contacts (8 Å, |Δi|>4): 154; chains: 1; bounding box: 58×60×77 Å

Sequence (189 aa):
MPGERNQDAGERLLPNGAAIIAAENCPALLTPAEARHFAALLRSEAARMRGENIVAARKQSLTEAVLGEVSGLEHAKDQSGTKHLYAHAHEIRGLAGMAGLSTAGRIANDLCQYLDALPADITLPDPMTVELHVRAIGRAARAPWEAEDVGTAVAETLNRLVARNLTQTRSAVEPVHDAPPEAAKPDAP

Nearest PDB structures (foldseek):
  1i5n-assembly2_B  TM=7.730E-01  e=2.959E-02  Salmonella enterica subsp. enterica serovar Typhimurium
  8pbw-assembly1_B  TM=6.318E-01  e=2.427E-02  Thermochaetoides thermophila
  8pbw-assembly2_A  TM=6.339E-01  e=2.816E-02  Thermochaetoides thermophila
  2lp4-assembly1_A  TM=6.777E-01  e=1.130E-01  Escherichia coli K-12
  7c1i-assembly2_E  TM=4.604E-01  e=1.350E+00  Pseudomonas aeruginosa

Solvent-accessible surface area (backbone atoms only — not comparable to full-atom values): 10952 Å² total; per-residue (Å²): 139,82,80,84,78,82,82,79,82,64,64,56,67,43,99,86,74,50,64,52,65,44,80,92,68,49,76,76,91,55,55,76,67,53,46,52,52,49,56,48,50,65,69,28,68,70,43,48,52,51,51,52,52,53,42,63,77,38,25,66,63,39,42,52,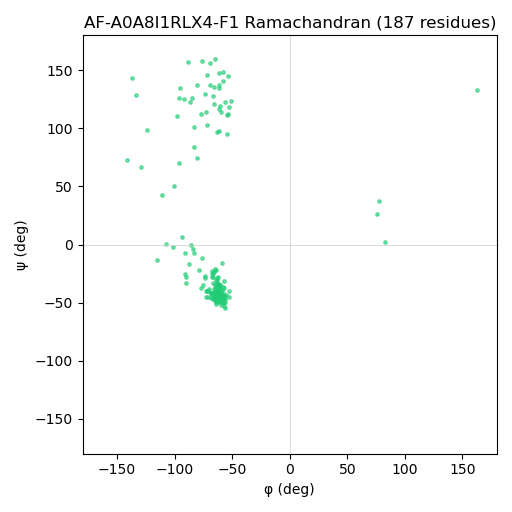49,36,54,49,29,44,51,50,29,63,56,25,71,78,44,97,48,61,67,55,36,41,51,27,25,50,49,27,32,68,42,15,58,69,36,71,24,48,55,18,12,51,42,20,42,53,50,40,53,52,65,71,67,52,56,92,88,56,77,69,77,63,64,67,62,50,54,53,46,52,52,50,28,49,46,16,62,76,38,47,72,61,20,68,77,45,34,62,64,50,45,56,52,50,52,53,50,50,54,51,50,56,51,54,53,50,60,70,67,54,75,89,85,75,74,76,82,78,77,79,78,78,87,76,135

Foldseek 3Di:
DDDDPPPPPDWDQDPVRDTDHDPVRPPDPDDPVRVVVVVVVCVDPVVVVVVLVVLVVCLVVLLVVLLVLLVQLVVCLVPQFPVSNLVSLVSNLVRCVSNVLNLLNLLSVLSNVLSVLDDPPDGGDDSVLSVLSSVLSNCSSVPVVVCVVCSVVSSVVSNVVSVVRSVVNVVVVDPPPDDDPDDDDDDDD

Mean predicted aligned error: 13.02 Å